Protein AF-A0A816GSJ4-F1 (afdb_monomer_lite)

Foldseek 3Di:
DCVLPPPVVVPDPPDPFDWDFDPAPVPDDSVLRTDTPVLVVDDPVSSVVVCCVSRVDDPPDDDDDDDDDDDDDDPVVCVVVVVPVCVVLNDQQDCDDDPVSVVSNVVSVVVVVVVVVVVVVVVVCVVVVFWPWPADFDPPDQQWTWTFTCGPHDTDTDIDRFWQKKKWAFQDDPVVPPDPDPDDPVLVVQQVVQKDFDDDQDPPRPDGHTMIIGTGGSVSCVVCVVVVVVVCPDPRTPDMGRNPPDSVVD

Secondary structure (DSSP, 8-state):
-HHHH-SGGGSSTT----EEE----TTS-TTTTEEEGGGGTS-HHHHHHHHHHHTT--TT----------PPP-HHHHHHHHHHHHHHH-SPPP--SSHHHHHHHHHHHHHHHHHHHHHHHHHHHHHHTTEEE-----B-STTEEEEEEEETTEEEEEEEE--EEEEEEESS-GGG-----SS-HHHHHHHHHHEEE---PPGGGPPPSEEEEEEE-HHHHHHTHHHHHHHHT-TTEEEEESTT--GGG-

Organism: NCBI:txid392033

Sequence (250 aa):
LAEFFGEDVIKDKGLCCRFVIANVPRDTPVTERAIPLAIFQSEQSIRNHYLRKWLHLSTYHVFKKTTTLKRKRNELHDKTITHQWRIVLGPPPIFGQTINQHIKWLNYQKHKWNIQYEQRLNQSSIISDKIQLKIKQKNLNDGIFKAWCLVEHELIQIKIKVPRIFYVNYRTSIENNNIQTQHSIVYEHTINNCSKRVNRLLPRCSQIYYLYEYRLDENHFYNYYTDIMTDLSNLNIEGVYEMNVPLDFR

InterPro domains:
  IPR029703 DNA polymerase epsilon catalytic subunit [PTHR10670] (1-57)
  IPR055191 DNA polymerase epsilon ,catalytic subunit A, thumb domain [PF22634] (1-60)

pLDDT: mean 71.27, std 17.12, range [29.09, 94.69]

Structure (mmCIF, N/CA/C/O backbone):
data_AF-A0A816GSJ4-F1
#
_entry.id   AF-A0A816GSJ4-F1
#
loop_
_atom_site.group_PDB
_atom_site.id
_atom_site.type_symbol
_atom_site.label_atom_id
_atom_site.label_alt_id
_atom_site.label_comp_id
_atom_site.label_asym_id
_atom_site.label_entity_id
_atom_site.label_seq_id
_atom_site.pdbx_PDB_ins_code
_atom_site.Cartn_x
_atom_site.Cartn_y
_atom_site.Cartn_z
_atom_site.occupancy
_atom_site.B_iso_or_equiv
_atom_site.auth_seq_id
_atom_site.auth_comp_id
_atom_site.auth_asym_id
_atom_site.auth_atom_id
_atom_site.pdbx_PDB_model_num
ATOM 1 N N . LEU A 1 1 ? -31.724 16.324 10.018 1.00 59.06 1 LEU A N 1
ATOM 2 C CA . LEU A 1 1 ? -30.984 17.611 9.989 1.00 59.06 1 LEU A CA 1
ATOM 3 C C . LEU A 1 1 ? -31.448 18.539 11.101 1.00 59.06 1 LEU A C 1
ATOM 5 O O . LEU A 1 1 ? -30.596 18.926 11.886 1.00 59.06 1 LEU A O 1
ATOM 9 N N . ALA A 1 2 ? -32.755 18.814 11.221 1.00 58.62 2 ALA A N 1
ATOM 10 C CA . ALA A 1 2 ? -33.324 19.634 12.307 1.00 58.62 2 ALA A CA 1
ATOM 11 C C . ALA A 1 2 ? -32.972 19.104 13.698 1.00 58.62 2 ALA A C 1
ATOM 13 O O . ALA A 1 2 ? -32.587 19.863 14.573 1.00 58.62 2 ALA A O 1
ATOM 14 N N . GLU A 1 3 ? -32.977 17.782 13.851 1.00 65.75 3 GLU A N 1
ATOM 15 C CA . GLU A 1 3 ? -32.585 17.129 15.100 1.00 65.75 3 GLU A CA 1
ATOM 16 C C . GLU A 1 3 ? -31.108 17.372 15.483 1.00 65.75 3 GLU A C 1
ATOM 18 O O . GLU A 1 3 ? -30.786 17.435 16.660 1.00 65.75 3 GLU A O 1
ATOM 23 N N . PHE A 1 4 ? -30.208 17.544 14.505 1.00 67.50 4 PHE A N 1
ATOM 24 C CA . PHE A 1 4 ? -28.771 17.732 14.756 1.00 67.50 4 PHE A CA 1
ATOM 25 C C . PHE A 1 4 ? -28.355 19.209 14.837 1.00 67.50 4 PHE A C 1
ATOM 27 O O . PHE A 1 4 ? -27.506 19.554 15.650 1.00 67.50 4 PHE A O 1
ATOM 34 N N . PHE A 1 5 ? -28.928 20.075 13.998 1.00 62.66 5 PHE A N 1
ATOM 35 C CA . PHE A 1 5 ? -28.589 21.503 13.949 1.00 62.66 5 PHE A CA 1
ATOM 36 C C . PHE A 1 5 ? -29.519 22.389 14.797 1.00 62.66 5 PHE A C 1
ATOM 38 O O . PHE A 1 5 ? -29.208 23.557 14.998 1.00 62.66 5 PHE A O 1
ATOM 45 N N . GLY A 1 6 ? -30.638 21.852 15.293 1.00 64.88 6 GLY A N 1
ATOM 46 C CA . GLY A 1 6 ? -31.744 22.638 15.840 1.00 64.88 6 GLY A CA 1
ATOM 47 C C . GLY A 1 6 ? -32.659 23.175 14.734 1.00 64.88 6 GLY A C 1
ATOM 48 O O . GLY A 1 6 ? -32.237 23.370 13.591 1.00 64.88 6 GLY A O 1
ATOM 49 N N . GLU A 1 7 ? -33.935 23.402 15.056 1.00 62.16 7 GLU A N 1
ATOM 50 C CA . GLU A 1 7 ? -34.926 23.911 14.092 1.00 62.16 7 GLU A CA 1
ATOM 51 C C . GLU A 1 7 ? -34.595 25.324 13.597 1.00 62.16 7 GLU A C 1
ATOM 53 O O . GLU A 1 7 ? -34.922 25.666 12.463 1.00 62.16 7 GLU A O 1
ATOM 58 N N . ASP A 1 8 ? -33.901 26.124 14.407 1.00 57.25 8 ASP A N 1
ATOM 59 C CA . ASP A 1 8 ? -33.591 27.520 14.090 1.00 57.25 8 ASP A CA 1
ATOM 60 C C . ASP A 1 8 ? -32.560 27.670 12.967 1.00 57.25 8 ASP A C 1
ATOM 62 O O . ASP A 1 8 ? -32.669 28.584 12.156 1.00 57.25 8 ASP A O 1
ATOM 66 N N . VAL A 1 9 ? -31.626 26.724 12.832 1.00 61.56 9 VAL A N 1
ATOM 67 C CA . VAL A 1 9 ? -30.591 26.758 11.783 1.00 61.56 9 VAL A CA 1
ATOM 68 C C . VAL A 1 9 ? -31.172 26.453 10.395 1.00 61.56 9 VAL A C 1
ATOM 70 O O . VAL A 1 9 ? -30.575 26.794 9.383 1.00 61.56 9 VAL A O 1
ATOM 73 N N . ILE A 1 10 ? -32.348 25.825 10.312 1.00 60.59 10 ILE A N 1
ATOM 74 C CA . ILE A 1 10 ? -32.950 25.373 9.041 1.00 60.59 10 ILE A CA 1
ATOM 75 C C . ILE A 1 10 ? -33.970 26.380 8.490 1.00 60.59 10 ILE A C 1
ATOM 77 O O . ILE A 1 10 ? -34.403 26.258 7.344 1.00 60.59 10 ILE A O 1
ATOM 81 N N . LYS A 1 11 ? -34.336 27.400 9.276 1.00 60.16 11 LYS A N 1
ATOM 82 C CA . LYS A 1 11 ? -35.324 28.415 8.882 1.00 60.16 11 LYS A CA 1
ATOM 83 C C . LYS A 1 11 ? -34.792 29.376 7.813 1.00 60.16 11 LYS A C 1
ATOM 85 O O . LYS A 1 11 ? -35.580 29.869 7.003 1.00 60.16 11 LYS A O 1
ATOM 90 N N . ASP A 1 12 ? -33.477 29.582 7.751 1.00 59.62 12 ASP A N 1
ATOM 91 C CA . ASP A 1 12 ? -32.864 30.490 6.786 1.00 59.62 12 ASP A CA 1
ATOM 92 C C . ASP A 1 12 ? -32.712 29.836 5.404 1.00 59.62 12 ASP A C 1
ATOM 94 O O . ASP A 1 12 ? -31.997 28.848 5.200 1.00 59.62 12 ASP A O 1
ATOM 98 N N . LYS A 1 13 ? -33.395 30.413 4.408 1.00 50.28 13 LYS A N 1
ATOM 99 C CA . LYS A 1 13 ? -33.290 29.996 3.004 1.00 50.28 13 LYS A CA 1
ATOM 100 C C . LYS A 1 13 ? -31.873 30.294 2.499 1.00 50.28 13 LYS A C 1
ATOM 102 O O . LYS A 1 13 ? -31.520 31.453 2.318 1.00 50.28 13 LYS A O 1
ATOM 107 N N . GLY A 1 14 ? -31.078 29.252 2.240 1.00 57.44 14 GLY A N 1
ATOM 108 C CA . GLY A 1 14 ? -29.724 29.391 1.679 1.00 57.44 14 GLY A CA 1
ATOM 109 C C . GLY A 1 14 ? -28.630 28.549 2.340 1.00 57.44 14 GLY A C 1
ATOM 110 O O . GLY A 1 14 ? -27.456 28.731 2.021 1.00 57.44 14 GLY A O 1
ATOM 111 N N . LEU A 1 15 ? -28.968 27.624 3.246 1.00 63.44 15 LEU A N 1
ATOM 112 C CA . LEU A 1 15 ? -27.955 26.806 3.910 1.00 63.44 15 LEU A CA 1
ATOM 113 C C . LEU A 1 15 ? -27.274 25.824 2.936 1.00 63.44 15 LEU A C 1
ATOM 115 O O . LEU A 1 15 ? -27.868 24.844 2.481 1.00 63.44 15 LEU A O 1
ATOM 119 N N . CYS A 1 16 ? -25.992 26.058 2.648 1.00 57.84 16 CYS A N 1
ATOM 120 C CA . CYS A 1 16 ? -25.152 25.174 1.838 1.00 57.84 16 CYS A CA 1
ATOM 121 C C . CYS A 1 16 ? -24.799 23.885 2.601 1.00 57.84 16 CYS A C 1
ATOM 123 O O . CYS A 1 16 ? -23.704 23.739 3.152 1.00 57.84 16 CYS A O 1
ATOM 125 N N . CYS A 1 17 ? -25.718 22.921 2.624 1.00 64.81 17 CYS A N 1
ATOM 126 C CA . CYS A 1 17 ? -25.466 21.610 3.212 1.00 64.81 17 CYS A CA 1
ATOM 127 C C . CYS A 1 17 ? -24.580 20.759 2.288 1.00 64.81 17 CYS A C 1
ATOM 129 O O . CYS A 1 17 ? -24.993 20.369 1.197 1.00 64.81 17 CYS A O 1
ATOM 131 N N . ARG A 1 18 ? -23.365 20.423 2.737 1.00 75.06 18 ARG A N 1
ATOM 132 C CA . ARG A 1 18 ? -22.513 19.421 2.077 1.00 75.06 18 ARG A CA 1
ATOM 133 C C . ARG A 1 18 ? -22.726 18.047 2.712 1.00 75.06 18 ARG A C 1
ATOM 135 O O . ARG A 1 18 ? -22.678 17.925 3.938 1.00 75.06 18 ARG A O 1
ATOM 142 N N . PHE A 1 19 ? -22.897 17.019 1.884 1.00 80.38 19 PHE A N 1
ATOM 143 C CA . PHE A 1 19 ? -23.196 15.653 2.323 1.00 80.38 19 PHE A CA 1
ATOM 144 C C . PHE A 1 19 ? -22.175 14.635 1.817 1.00 80.38 19 PHE A C 1
ATOM 146 O O . PHE A 1 19 ? -21.540 14.829 0.782 1.00 80.38 19 PHE A O 1
ATOM 153 N N . VAL A 1 20 ? -22.069 13.521 2.538 1.00 80.75 20 VAL A N 1
ATOM 154 C CA . VAL A 1 20 ? -21.400 12.289 2.106 1.00 80.75 20 VAL A CA 1
ATOM 155 C C . VAL A 1 20 ? -22.419 11.159 2.139 1.00 80.75 20 VAL A C 1
ATOM 157 O O . VAL A 1 20 ? -23.212 11.065 3.072 1.00 80.75 20 VAL A O 1
ATOM 160 N N . ILE A 1 21 ? -22.400 10.298 1.123 1.00 80.31 21 ILE A N 1
ATOM 161 C CA . ILE A 1 21 ? -23.302 9.148 1.036 1.00 80.31 21 ILE A CA 1
ATOM 162 C C . ILE A 1 21 ? -22.664 7.962 1.761 1.00 80.31 21 ILE A C 1
ATOM 164 O O . ILE A 1 21 ? -21.579 7.504 1.398 1.00 80.31 21 ILE A O 1
ATOM 168 N N . ALA A 1 22 ? -23.347 7.445 2.776 1.00 75.12 22 ALA A N 1
ATOM 169 C CA . ALA A 1 22 ? -22.925 6.251 3.488 1.00 75.12 22 ALA A CA 1
ATOM 170 C C . ALA A 1 22 ? -23.081 4.979 2.643 1.00 75.12 22 ALA A C 1
ATOM 172 O O . ALA A 1 22 ? -24.034 4.829 1.883 1.00 75.12 22 ALA A O 1
ATOM 173 N N . ASN A 1 23 ? -22.171 4.020 2.818 1.00 70.81 23 ASN A N 1
ATOM 174 C CA . ASN A 1 23 ? -22.217 2.718 2.138 1.00 70.81 23 ASN A CA 1
ATOM 175 C C . ASN A 1 23 ? -23.142 1.688 2.831 1.00 70.81 23 ASN A C 1
ATOM 177 O O . ASN A 1 23 ? -23.343 0.590 2.322 1.00 70.81 23 ASN A O 1
ATOM 181 N N . VAL A 1 24 ? -23.658 2.001 4.022 1.00 71.69 24 VAL A N 1
ATOM 182 C CA . VAL A 1 24 ? -24.483 1.107 4.852 1.00 71.69 24 VAL A CA 1
ATOM 183 C C . VAL A 1 24 ? -25.658 1.920 5.414 1.00 71.69 24 VAL A C 1
ATOM 185 O O . VAL A 1 24 ? -25.423 3.072 5.780 1.00 71.69 24 VAL A O 1
ATOM 188 N N . PRO A 1 25 ? -26.872 1.348 5.518 1.00 71.31 25 PRO A N 1
ATOM 189 C CA . PRO A 1 25 ? -27.285 0.037 4.993 1.00 71.31 25 PRO A CA 1
ATOM 190 C C . PRO A 1 25 ? -27.452 0.064 3.467 1.00 71.31 25 PRO A C 1
ATOM 192 O O . PRO A 1 25 ? -27.796 1.085 2.897 1.00 71.31 25 PRO A O 1
ATOM 195 N N . ARG A 1 26 ? -27.154 -1.037 2.769 1.00 69.69 26 ARG A N 1
ATOM 196 C CA . ARG A 1 26 ? -27.189 -1.053 1.288 1.00 69.69 26 ARG A CA 1
ATOM 197 C C . ARG A 1 26 ? -28.607 -1.081 0.722 1.00 69.69 26 ARG A C 1
ATOM 199 O O . ARG A 1 26 ? -28.796 -0.722 -0.435 1.00 69.69 26 ARG A O 1
ATOM 206 N N . ASP A 1 27 ? -29.565 -1.458 1.558 1.00 78.81 27 ASP A N 1
ATOM 207 C CA . ASP A 1 27 ? -30.955 -1.686 1.177 1.00 78.81 27 ASP A CA 1
ATOM 208 C C . ASP A 1 27 ? -31.824 -0.420 1.301 1.00 78.81 27 ASP A C 1
ATOM 210 O O . ASP A 1 27 ? -33.024 -0.479 1.049 1.00 78.81 27 ASP A O 1
ATOM 214 N N . THR A 1 28 ? -31.237 0.733 1.662 1.00 80.19 28 THR A N 1
ATOM 215 C CA . THR A 1 28 ? -31.951 2.015 1.782 1.00 80.19 28 THR A CA 1
ATOM 216 C C . THR A 1 28 ? -31.613 3.001 0.654 1.00 80.19 28 THR A C 1
ATOM 218 O O . THR A 1 28 ? -30.485 3.019 0.124 1.00 80.19 28 THR A O 1
ATOM 221 N N . PRO A 1 29 ? -32.577 3.855 0.256 1.00 85.00 29 PRO A N 1
ATOM 222 C CA . PRO A 1 29 ? -32.374 4.851 -0.789 1.00 85.00 29 PRO A CA 1
ATOM 223 C C . PRO A 1 29 ? -31.245 5.833 -0.446 1.00 85.00 29 PRO A C 1
ATOM 225 O O . PRO A 1 29 ? -30.928 6.100 0.711 1.00 85.00 29 PRO A O 1
ATOM 228 N N . VAL A 1 30 ? -30.622 6.405 -1.484 1.00 76.31 30 VAL A N 1
ATOM 229 C CA . VAL A 1 30 ? -29.483 7.342 -1.357 1.00 76.31 30 VAL A CA 1
ATOM 230 C C . VAL A 1 30 ? -29.810 8.530 -0.444 1.00 76.31 30 VAL A C 1
ATOM 232 O O . VAL A 1 30 ? -28.939 9.002 0.285 1.00 76.31 30 VAL A O 1
ATOM 235 N N . THR A 1 31 ? -31.062 8.985 -0.458 1.00 81.62 31 THR A N 1
ATOM 236 C CA . THR A 1 31 ? -31.567 10.093 0.363 1.00 81.62 31 THR A CA 1
ATOM 237 C C . THR A 1 31 ? -31.481 9.809 1.861 1.00 81.62 31 THR A C 1
ATOM 239 O O . THR A 1 31 ? -31.165 10.713 2.627 1.00 81.62 31 THR A O 1
ATOM 242 N N . GLU A 1 32 ? -31.681 8.560 2.283 1.00 77.25 32 GLU A N 1
ATOM 243 C CA . GLU A 1 32 ? -31.606 8.145 3.692 1.00 77.25 32 GLU A CA 1
ATOM 244 C C . GLU A 1 32 ? -30.164 7.914 4.162 1.00 77.25 32 GLU A C 1
ATOM 246 O O . GLU A 1 32 ? -29.875 7.932 5.355 1.00 77.25 32 GLU A O 1
ATOM 251 N N . ARG A 1 33 ? -29.231 7.756 3.217 1.00 80.94 33 ARG A N 1
ATOM 252 C CA . ARG A 1 33 ? -27.798 7.541 3.474 1.00 80.94 33 ARG A CA 1
ATOM 253 C C . ARG A 1 33 ? -26.978 8.828 3.450 1.00 80.94 33 ARG A C 1
ATOM 255 O O . ARG A 1 33 ? -25.756 8.774 3.598 1.00 80.94 33 ARG A O 1
ATOM 262 N N . ALA A 1 34 ? -27.616 9.973 3.222 1.00 83.25 34 ALA A N 1
ATOM 263 C CA . ALA A 1 34 ? -26.951 11.264 3.130 1.00 83.25 34 ALA A CA 1
ATOM 264 C C . ALA A 1 34 ? -26.597 11.803 4.526 1.00 83.25 34 ALA A C 1
ATOM 266 O O . ALA A 1 34 ? -27.461 12.203 5.304 1.00 83.25 34 ALA A O 1
ATOM 267 N N . ILE A 1 35 ? -25.299 11.852 4.833 1.00 82.38 35 ILE A N 1
ATOM 268 C CA . ILE A 1 35 ? -24.767 12.315 6.118 1.00 82.38 35 ILE A CA 1
ATOM 269 C C . ILE A 1 35 ? -24.166 13.715 5.949 1.00 82.38 35 ILE A C 1
ATOM 271 O O . ILE A 1 35 ? -23.300 13.898 5.089 1.00 82.38 35 ILE A O 1
ATOM 275 N N . PRO A 1 36 ? -24.568 14.714 6.755 1.00 81.12 36 PRO A N 1
ATOM 276 C CA . PRO A 1 36 ? -24.001 16.057 6.677 1.00 81.12 36 PRO A CA 1
ATOM 277 C C . PRO A 1 36 ? -22.536 16.057 7.120 1.00 81.12 36 PRO A C 1
ATOM 279 O O . PRO A 1 36 ? -22.210 15.543 8.188 1.00 81.12 36 PRO A O 1
ATOM 282 N N . LEU A 1 37 ? -21.648 16.702 6.357 1.00 75.06 37 LEU A N 1
ATOM 283 C CA . LEU A 1 37 ? -20.217 16.781 6.692 1.00 75.06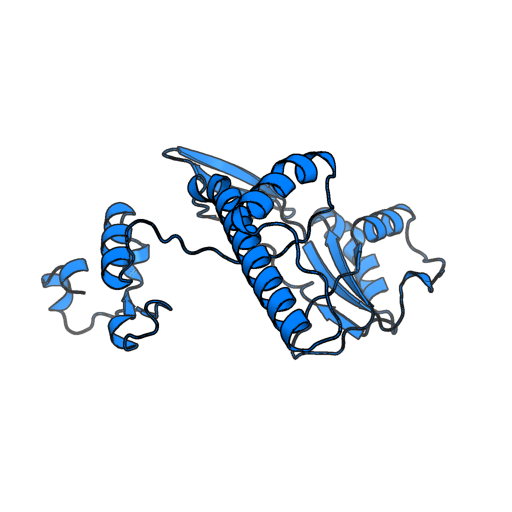 37 LEU A CA 1
ATOM 284 C C . LEU A 1 37 ? -19.942 17.431 8.060 1.00 75.06 37 LEU A C 1
ATOM 286 O O . LEU A 1 37 ? -18.945 17.106 8.704 1.00 75.06 37 LEU A O 1
ATOM 290 N N . ALA A 1 38 ? -20.834 18.307 8.529 1.00 73.56 38 ALA A N 1
ATOM 291 C CA . ALA A 1 38 ? -20.714 18.980 9.822 1.00 73.56 38 ALA A CA 1
ATOM 292 C C . ALA A 1 38 ? -20.656 18.009 11.014 1.00 73.56 38 ALA A C 1
ATOM 294 O O . ALA A 1 38 ? -20.016 18.316 12.018 1.00 73.56 38 ALA A O 1
ATOM 295 N N . ILE A 1 39 ? -21.239 16.805 10.895 1.00 73.12 39 ILE A N 1
ATOM 296 C CA . ILE A 1 39 ? -21.182 15.799 11.966 1.00 73.12 39 ILE A CA 1
ATOM 297 C C . ILE A 1 39 ? -19.741 15.392 12.290 1.00 73.12 39 ILE A C 1
ATOM 299 O O . ILE A 1 39 ? -19.439 14.971 13.399 1.00 73.12 39 ILE A O 1
ATOM 303 N N . PHE A 1 40 ? -18.813 15.517 11.337 1.00 71.31 40 PHE A N 1
ATOM 304 C CA . PHE A 1 40 ? -17.416 15.157 11.557 1.00 71.31 40 PHE A CA 1
ATOM 305 C C . PHE A 1 40 ? -16.642 16.211 12.357 1.00 71.31 40 PHE A C 1
ATOM 307 O O . PHE A 1 40 ? -15.586 15.875 12.896 1.00 71.31 40 PHE A O 1
ATOM 314 N N . GLN A 1 41 ? -17.180 17.429 12.476 1.00 69.44 41 GLN A N 1
ATOM 315 C CA . GLN A 1 41 ? -16.621 18.523 13.272 1.00 69.44 41 GLN A CA 1
ATOM 316 C C . GLN A 1 41 ? -17.183 18.571 14.705 1.00 69.44 41 GLN A C 1
ATOM 318 O O . GLN A 1 41 ? -16.560 19.189 15.563 1.00 69.44 41 GLN A O 1
ATOM 323 N N . SER A 1 42 ? -18.315 17.911 14.983 1.00 67.06 42 SER A N 1
ATOM 324 C CA . SER A 1 42 ? -18.914 17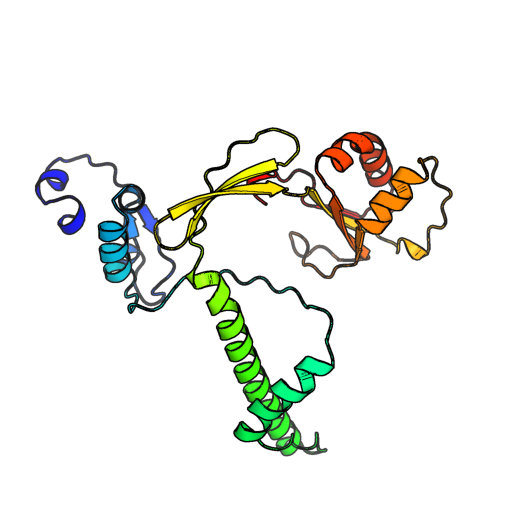.871 16.323 1.00 67.06 42 SER A CA 1
ATOM 325 C C . SER A 1 42 ? -18.165 16.949 17.294 1.00 67.06 42 SER A C 1
ATOM 327 O O . SER A 1 42 ? -17.355 16.103 16.898 1.00 67.06 42 SER A O 1
ATOM 329 N N . GLU A 1 43 ? -18.499 17.069 18.580 1.00 58.53 43 GLU A N 1
ATOM 330 C CA . GLU A 1 43 ? -17.967 16.232 19.656 1.00 58.53 43 GLU A CA 1
ATOM 331 C C . GLU A 1 43 ? -18.200 14.729 19.399 1.00 58.53 43 GLU A C 1
ATOM 333 O O . GLU A 1 43 ? -19.183 14.320 18.772 1.00 58.53 43 GLU A O 1
ATOM 338 N N . GLN A 1 44 ? -17.277 13.884 19.869 1.00 54.56 44 GLN A N 1
ATOM 339 C CA . GLN A 1 44 ? -17.261 12.448 19.571 1.00 54.56 44 GLN A CA 1
ATOM 340 C C . GLN A 1 44 ? -18.510 11.716 20.084 1.00 54.56 44 GLN A C 1
ATOM 342 O O . GLN A 1 44 ? -19.006 10.818 19.403 1.00 54.56 44 GLN A O 1
ATOM 347 N N . SER A 1 45 ? -19.003 12.099 21.261 1.00 67.69 45 SER A N 1
ATOM 348 C CA . SER A 1 45 ? -20.223 11.594 21.899 1.00 67.69 45 SER A CA 1
ATOM 349 C C . SER A 1 45 ? -21.444 11.816 20.996 1.00 67.69 45 SER A C 1
ATOM 351 O O . SER A 1 45 ? -22.120 10.863 20.600 1.00 67.69 45 SER A O 1
ATOM 353 N N . ILE A 1 46 ? -21.632 13.065 20.572 1.00 70.69 46 ILE A N 1
ATOM 354 C CA . ILE A 1 46 ? -22.709 13.530 19.692 1.00 70.69 46 ILE A CA 1
ATOM 355 C C . ILE A 1 46 ? -22.613 12.851 18.323 1.00 70.69 46 ILE A C 1
ATOM 357 O O . ILE A 1 46 ? -23.573 12.254 17.837 1.00 70.69 46 ILE A O 1
ATOM 361 N N . ARG A 1 47 ? -21.422 12.855 17.719 1.00 75.69 47 ARG A N 1
ATOM 362 C CA . ARG A 1 47 ? -21.186 12.218 16.421 1.00 75.69 47 ARG A CA 1
ATOM 363 C C . ARG A 1 47 ? -21.507 10.728 16.442 1.00 75.69 47 ARG A C 1
ATOM 365 O O . ARG A 1 47 ? -22.150 10.231 15.523 1.00 75.69 47 ARG A O 1
ATOM 372 N N . ASN A 1 48 ? -21.060 10.009 17.468 1.00 71.50 48 ASN A N 1
ATOM 373 C CA . ASN A 1 48 ? -21.299 8.572 17.582 1.00 71.50 48 ASN A CA 1
ATOM 374 C C . ASN A 1 48 ? -22.784 8.258 17.773 1.00 71.50 48 ASN A C 1
ATOM 376 O O . ASN A 1 48 ? -23.270 7.289 17.193 1.00 71.50 48 ASN A O 1
ATOM 380 N N . HIS A 1 49 ? -23.493 9.071 18.557 1.00 77.38 49 HIS A N 1
ATOM 381 C CA . HIS A 1 49 ? -24.932 8.937 18.746 1.00 77.38 49 HIS A CA 1
ATOM 382 C C . HIS A 1 49 ? -25.675 9.028 17.404 1.00 77.38 49 HIS A C 1
ATOM 384 O O . HIS A 1 49 ? -26.376 8.091 17.017 1.00 77.38 49 HIS A O 1
ATOM 390 N N . TYR A 1 50 ? -25.440 10.100 16.641 1.00 77.31 50 TYR A N 1
ATOM 391 C CA . TYR A 1 50 ? -26.124 10.319 15.366 1.00 77.31 50 TYR A CA 1
ATOM 392 C C . TYR A 1 50 ? -25.678 9.365 14.256 1.00 77.31 50 TYR A C 1
ATOM 394 O O . TYR A 1 50 ? -26.521 8.873 13.514 1.00 77.31 50 TYR A O 1
ATOM 402 N N . LEU A 1 51 ? -24.388 9.022 14.157 1.00 78.12 51 LEU A N 1
ATOM 403 C CA . LEU A 1 51 ? -23.925 8.046 13.163 1.00 78.12 51 LEU A CA 1
ATOM 404 C C . LEU A 1 51 ? -24.490 6.647 13.422 1.00 78.12 51 LEU A C 1
ATOM 406 O O . LEU A 1 51 ? -24.843 5.960 12.470 1.00 78.12 51 LEU A O 1
ATOM 410 N N . ARG A 1 52 ? -24.621 6.224 14.686 1.00 76.75 52 ARG A N 1
ATOM 411 C CA . ARG A 1 52 ? -25.291 4.956 15.020 1.00 76.75 52 ARG A CA 1
ATOM 412 C C . ARG A 1 52 ? -26.754 4.975 14.601 1.00 76.75 52 ARG A C 1
ATOM 414 O O . ARG A 1 52 ? -27.221 4.011 14.000 1.00 76.75 52 ARG A O 1
ATOM 421 N N . LYS A 1 53 ? -27.434 6.091 14.874 1.00 78.88 53 LYS A N 1
ATOM 422 C CA . LYS A 1 53 ? -28.834 6.306 14.509 1.00 78.88 53 LYS A CA 1
ATOM 423 C C . LYS A 1 53 ? -29.043 6.286 12.989 1.00 78.88 53 LYS A C 1
ATOM 425 O O . LYS A 1 53 ? -29.942 5.600 12.525 1.00 78.88 53 LYS A O 1
ATOM 430 N N . TRP A 1 54 ? -28.205 6.982 12.216 1.00 79.75 54 TRP A N 1
ATOM 431 C CA . TRP A 1 54 ? -28.346 7.106 10.755 1.00 79.75 54 TRP A CA 1
ATOM 432 C C . TRP A 1 54 ? -27.853 5.890 9.966 1.00 79.75 54 TRP A C 1
ATOM 434 O O . TRP A 1 54 ? -28.345 5.629 8.877 1.00 79.75 54 TRP A O 1
ATOM 444 N N . LEU A 1 55 ? -26.884 5.140 10.493 1.00 79.12 55 LEU A N 1
ATOM 445 C CA . LEU A 1 55 ? -26.330 3.957 9.823 1.00 79.12 55 LEU A CA 1
ATOM 446 C C . LEU A 1 55 ? -26.964 2.643 10.303 1.00 79.12 55 LEU A C 1
ATOM 448 O O . LEU A 1 55 ? -26.511 1.573 9.897 1.00 79.12 55 LEU A O 1
ATOM 452 N N . HIS A 1 56 ? -27.961 2.713 11.193 1.00 73.56 56 HIS A N 1
ATOM 453 C CA . HIS A 1 56 ? -28.575 1.558 11.859 1.00 73.56 56 HIS A CA 1
ATOM 454 C C . HIS A 1 56 ? -27.541 0.615 12.500 1.00 73.56 56 HIS A C 1
ATOM 456 O O . HIS A 1 56 ? -27.696 -0.607 12.519 1.00 73.56 56 HIS A O 1
ATOM 462 N N . LEU A 1 57 ? -26.451 1.184 13.023 1.00 65.06 57 LEU A N 1
ATOM 463 C CA . LEU A 1 57 ? -25.377 0.409 13.629 1.00 65.06 57 LEU A CA 1
ATOM 464 C C . LEU A 1 57 ? -25.763 0.056 15.066 1.00 65.06 57 LEU A C 1
ATOM 466 O O . LEU A 1 57 ? -25.718 0.899 15.964 1.00 65.06 57 LEU A O 1
ATOM 470 N N . SER A 1 58 ? -26.087 -1.222 15.276 1.00 52.38 58 SER A N 1
ATOM 471 C CA . SER A 1 58 ? -26.029 -1.859 16.595 1.00 52.38 58 SER A CA 1
ATOM 472 C C . SER A 1 58 ? -24.649 -1.610 17.219 1.00 52.38 58 SER A C 1
ATOM 474 O O . SER A 1 58 ? -23.644 -1.518 16.508 1.00 52.38 58 SER A O 1
ATOM 476 N N . THR A 1 59 ? -24.597 -1.467 18.544 1.00 47.09 59 THR A N 1
ATOM 477 C CA . THR A 1 59 ? -23.491 -0.919 19.357 1.00 47.09 59 THR A CA 1
ATOM 478 C C . THR A 1 59 ? -22.102 -1.555 19.163 1.00 47.09 59 THR A C 1
ATOM 480 O O . THR A 1 59 ? -21.135 -1.036 19.718 1.00 47.09 59 THR A O 1
ATOM 483 N N . TYR A 1 60 ? -21.969 -2.590 18.327 1.00 42.62 60 TYR A N 1
ATOM 484 C CA . TYR A 1 60 ? -20.775 -3.419 18.144 1.00 42.62 60 TYR A CA 1
ATOM 485 C C . TYR A 1 60 ? -20.197 -3.489 16.717 1.00 42.62 60 TYR A C 1
ATOM 487 O O . TYR A 1 60 ? -19.372 -4.358 16.439 1.00 42.62 60 TYR A O 1
ATOM 495 N N . HIS A 1 61 ? -20.570 -2.616 15.778 1.00 36.97 61 HIS A N 1
ATOM 496 C CA . HIS A 1 61 ? -19.970 -2.640 14.432 1.00 36.97 61 HIS A CA 1
ATOM 497 C C . HIS A 1 61 ? -18.968 -1.506 14.195 1.00 36.97 61 HIS A C 1
ATOM 499 O O . HIS A 1 61 ? -19.327 -0.363 13.919 1.00 36.97 61 HIS A O 1
ATOM 505 N N . VAL A 1 62 ? -17.681 -1.859 14.278 1.00 39.38 62 VAL A N 1
ATOM 506 C CA . VAL A 1 62 ? -16.546 -1.037 13.838 1.00 39.38 62 VAL A CA 1
ATOM 507 C C . VAL A 1 62 ? -16.207 -1.395 12.388 1.00 39.38 62 VAL A C 1
ATOM 509 O O . VAL A 1 62 ? -16.009 -2.562 12.052 1.00 39.38 62 VAL A O 1
ATOM 512 N N . PHE A 1 63 ? -16.112 -0.383 11.523 1.00 34.69 63 PHE A N 1
ATOM 513 C CA . PHE A 1 63 ? -15.640 -0.522 10.144 1.00 34.69 63 PHE A CA 1
ATOM 514 C C . PHE A 1 63 ? -14.187 -1.034 10.118 1.00 34.69 63 PHE A C 1
ATOM 516 O O . PHE A 1 63 ? -13.275 -0.329 10.548 1.00 34.69 63 PHE A O 1
ATOM 523 N N . LYS A 1 64 ? -13.951 -2.242 9.586 1.00 37.59 64 LYS A N 1
ATOM 524 C CA . LYS A 1 64 ? -12.605 -2.823 9.415 1.00 37.59 64 LYS A CA 1
ATOM 525 C C . LYS A 1 64 ? -12.159 -2.752 7.948 1.00 37.59 64 LYS A C 1
ATOM 527 O O . LYS A 1 64 ? -12.883 -3.184 7.055 1.00 37.59 64 LYS A O 1
ATOM 532 N N . LYS A 1 65 ? -10.946 -2.241 7.697 1.00 32.22 65 LYS A N 1
ATOM 533 C CA . LYS A 1 65 ? -10.248 -2.365 6.402 1.00 32.22 65 LYS A CA 1
ATOM 534 C C . LYS A 1 65 ? -9.607 -3.753 6.302 1.00 32.22 65 LYS A C 1
ATOM 536 O O . LYS A 1 65 ? -8.899 -4.175 7.211 1.00 32.22 65 LYS A O 1
ATOM 541 N N . THR A 1 66 ? -9.821 -4.449 5.189 1.00 29.09 66 THR A N 1
ATOM 542 C CA . THR A 1 66 ? -9.176 -5.732 4.880 1.00 29.09 66 THR A CA 1
ATOM 543 C C . THR A 1 66 ? -7.755 -5.518 4.356 1.00 29.09 66 THR A C 1
ATOM 545 O O . THR A 1 66 ? -7.581 -4.984 3.263 1.00 29.09 66 THR A O 1
ATOM 548 N N . THR A 1 67 ? -6.738 -5.988 5.080 1.00 35.03 67 THR A N 1
ATOM 549 C CA . THR A 1 67 ? -5.378 -6.171 4.549 1.00 35.03 67 THR A CA 1
ATOM 550 C C . THR A 1 67 ? -4.963 -7.635 4.687 1.00 35.03 67 THR A C 1
ATOM 552 O O . THR A 1 67 ? -4.864 -8.191 5.777 1.00 35.03 67 THR A O 1
ATOM 555 N N . THR A 1 68 ? -4.733 -8.298 3.554 1.00 31.88 68 THR A N 1
ATOM 556 C CA . THR A 1 68 ? -4.255 -9.684 3.499 1.00 31.88 68 THR A CA 1
ATOM 557 C C . THR A 1 68 ? -2.732 -9.706 3.376 1.00 31.88 68 THR A C 1
ATOM 559 O O . THR A 1 68 ? -2.193 -9.491 2.291 1.00 31.88 68 THR A O 1
ATOM 562 N N . LEU A 1 69 ? -2.031 -10.011 4.470 1.00 35.50 69 LEU A N 1
ATOM 563 C CA . LEU A 1 69 ? -0.618 -10.406 4.453 1.00 35.50 69 LEU A CA 1
ATOM 564 C C . LEU A 1 69 ? -0.497 -11.837 4.996 1.00 35.50 69 LEU A C 1
ATOM 566 O O . LEU A 1 69 ? -0.761 -12.100 6.168 1.00 35.50 69 LEU A O 1
ATOM 570 N N . LYS A 1 70 ? -0.108 -12.778 4.129 1.00 32.09 70 LYS A N 1
ATOM 571 C CA . LYS A 1 70 ? 0.210 -14.170 4.491 1.00 32.09 70 LYS A CA 1
ATOM 572 C C . LYS A 1 70 ? 1.534 -14.182 5.273 1.00 32.09 70 LYS A C 1
ATOM 574 O O . LYS A 1 70 ? 2.580 -13.892 4.698 1.00 32.09 70 LYS A O 1
ATOM 579 N N . ARG A 1 71 ? 1.493 -14.498 6.573 1.00 42.38 71 ARG A N 1
ATOM 580 C CA . ARG A 1 71 ? 2.686 -14.679 7.426 1.00 42.38 71 ARG A CA 1
ATOM 581 C C . ARG A 1 71 ? 3.157 -16.140 7.452 1.00 42.38 71 ARG A C 1
ATOM 583 O O . ARG A 1 71 ? 2.361 -17.060 7.275 1.00 42.38 71 ARG A O 1
ATOM 590 N N . LYS A 1 72 ? 4.472 -16.309 7.643 1.00 35.22 72 LYS A N 1
ATOM 591 C CA . LYS A 1 72 ? 5.231 -17.572 7.689 1.00 35.22 72 LYS A CA 1
ATOM 592 C C . LYS A 1 72 ? 4.769 -18.434 8.879 1.00 35.22 72 LYS A C 1
ATOM 594 O O . LYS A 1 72 ? 4.555 -17.910 9.969 1.00 35.22 72 LYS A O 1
ATOM 599 N N . ARG A 1 73 ? 4.555 -19.729 8.627 1.00 35.56 73 ARG A N 1
ATOM 600 C CA . ARG A 1 73 ? 3.924 -20.710 9.531 1.00 35.56 73 ARG A CA 1
ATOM 601 C C . ARG A 1 73 ? 4.859 -21.046 10.705 1.00 35.56 73 ARG A C 1
ATOM 603 O O . ARG A 1 73 ? 6.039 -21.277 10.471 1.00 35.56 73 ARG A O 1
ATOM 610 N N . ASN A 1 74 ? 4.335 -21.050 11.932 1.00 38.69 74 ASN A N 1
ATOM 611 C CA . ASN A 1 74 ? 5.083 -21.323 13.166 1.00 38.69 74 ASN A CA 1
ATOM 612 C C . ASN A 1 74 ? 4.520 -22.608 13.810 1.00 38.69 74 ASN A C 1
ATOM 614 O O . ASN A 1 74 ? 3.358 -22.631 14.216 1.00 38.69 74 ASN A O 1
ATOM 618 N N . GLU A 1 75 ? 5.304 -23.688 13.857 1.00 38.94 75 GLU A N 1
ATOM 619 C CA . GLU A 1 75 ? 4.807 -25.065 14.077 1.00 38.94 75 GLU A CA 1
ATOM 620 C C . GLU A 1 75 ? 4.305 -25.357 15.503 1.00 38.94 75 GLU A C 1
ATOM 622 O O . GLU A 1 75 ? 3.433 -26.204 15.698 1.00 38.94 75 GLU A O 1
ATOM 627 N N . LEU A 1 76 ? 4.801 -24.632 16.509 1.00 44.72 76 LEU A N 1
ATOM 628 C CA . LEU A 1 76 ? 4.402 -24.821 17.911 1.00 44.72 76 LEU A CA 1
ATOM 629 C C . LEU A 1 76 ? 3.002 -24.256 18.217 1.00 44.72 76 LEU A C 1
ATOM 631 O O . LEU A 1 76 ? 2.284 -24.808 19.047 1.00 44.72 76 LEU A O 1
ATOM 635 N N . HIS A 1 77 ? 2.584 -23.200 17.511 1.00 44.06 77 HIS A N 1
ATOM 636 C CA . HIS A 1 77 ? 1.259 -22.579 17.655 1.00 44.06 77 HIS A CA 1
ATOM 637 C C . HIS A 1 77 ? 0.165 -23.357 16.902 1.00 44.06 77 HIS A C 1
ATOM 639 O O . HIS A 1 77 ? -1.004 -23.340 17.286 1.00 44.06 77 HIS A O 1
ATOM 645 N N . ASP A 1 78 ? 0.549 -24.094 15.854 1.00 41.97 78 ASP A N 1
ATOM 646 C CA . ASP A 1 78 ? -0.376 -24.921 15.079 1.00 41.97 78 ASP A CA 1
ATOM 647 C C . ASP A 1 78 ? -0.898 -26.112 15.905 1.00 41.97 78 ASP A C 1
ATOM 649 O O . ASP A 1 78 ? -2.058 -26.476 15.750 1.00 41.97 78 ASP A O 1
ATOM 653 N N . LYS A 1 79 ? -0.131 -26.692 16.842 1.00 41.25 79 LYS A N 1
ATOM 654 C CA . LYS A 1 79 ? -0.588 -27.851 17.648 1.00 41.25 79 LYS A CA 1
ATOM 655 C C . LYS A 1 79 ? -1.730 -27.524 18.623 1.00 41.25 79 LYS A C 1
ATOM 657 O O . LYS A 1 79 ? -2.606 -28.358 18.829 1.00 41.25 79 LYS A O 1
ATOM 662 N N . THR A 1 80 ? -1.771 -26.312 19.178 1.00 45.78 80 THR A N 1
ATOM 663 C CA . THR A 1 80 ? -2.853 -25.871 20.079 1.00 45.78 80 THR A CA 1
ATOM 664 C C . THR A 1 80 ? -4.084 -25.390 19.306 1.00 45.78 80 THR A C 1
ATOM 666 O O . THR A 1 80 ? -5.209 -25.710 19.680 1.00 45.78 80 THR A O 1
ATOM 669 N N . ILE A 1 81 ? -3.897 -24.718 18.165 1.00 46.00 81 ILE A N 1
ATOM 670 C CA . ILE A 1 81 ? -4.998 -24.237 17.308 1.00 46.00 81 ILE A CA 1
ATOM 671 C C . ILE A 1 81 ? -5.650 -25.366 16.496 1.00 46.00 81 ILE A C 1
ATOM 673 O O . ILE A 1 81 ? -6.863 -25.351 16.259 1.00 46.00 81 ILE A O 1
ATOM 677 N N . THR A 1 82 ? -4.878 -26.370 16.070 1.00 47.81 82 THR A N 1
ATOM 678 C CA . THR A 1 82 ? -5.400 -27.534 15.328 1.00 47.81 82 THR A CA 1
ATOM 679 C C . THR A 1 82 ? -6.401 -28.354 16.135 1.00 47.81 82 THR A C 1
ATOM 681 O O . THR A 1 82 ? -7.258 -29.000 15.531 1.00 47.81 82 THR A O 1
ATOM 684 N N . HIS A 1 83 ? -6.363 -28.280 17.467 1.00 50.38 83 HIS A N 1
ATOM 685 C CA . HIS A 1 83 ? -7.316 -28.972 18.329 1.00 50.38 83 HIS A CA 1
ATOM 686 C C . HIS A 1 83 ? -8.715 -28.334 18.337 1.00 50.38 83 HIS A C 1
ATOM 688 O O . HIS A 1 83 ? -9.695 -29.035 18.565 1.00 50.38 83 HIS A O 1
ATOM 694 N N . GLN A 1 84 ? -8.855 -27.044 18.014 1.00 56.28 84 GLN A N 1
ATOM 695 C CA . GLN A 1 84 ? -10.097 -26.305 18.274 1.00 56.28 84 GLN A CA 1
ATOM 696 C C . GLN A 1 84 ? -11.215 -26.571 17.253 1.00 56.28 84 GLN A C 1
ATOM 698 O O . GLN A 1 84 ? -12.360 -26.811 17.620 1.00 56.28 84 GLN A O 1
ATOM 703 N N . TRP A 1 85 ? -10.907 -26.559 15.955 1.00 61.25 85 TRP A N 1
ATOM 704 C CA . TRP A 1 85 ? -11.916 -26.796 14.911 1.00 61.25 85 TRP A CA 1
ATOM 705 C C . TRP A 1 85 ? -12.147 -28.288 14.649 1.00 61.25 85 TRP A C 1
ATOM 707 O O . TRP A 1 85 ? -13.199 -28.648 14.132 1.00 61.25 85 TRP A O 1
ATOM 717 N N . ARG A 1 86 ? -11.208 -29.166 15.037 1.00 59.28 86 ARG A N 1
ATOM 718 C CA . ARG A 1 86 ? -11.404 -30.627 14.998 1.00 59.28 86 ARG A CA 1
ATOM 719 C C . ARG A 1 86 ? -12.462 -31.092 15.999 1.00 59.28 86 ARG A C 1
ATOM 721 O O . ARG A 1 86 ? -13.164 -32.047 15.699 1.00 59.28 86 ARG A O 1
ATOM 728 N N . ILE A 1 87 ? -12.605 -30.398 17.132 1.00 62.03 87 ILE A N 1
ATOM 729 C CA . ILE A 1 87 ? -13.684 -30.633 18.106 1.00 62.03 87 ILE A CA 1
ATOM 730 C C . ILE A 1 87 ? -15.052 -30.255 17.510 1.00 62.03 87 ILE A C 1
ATOM 732 O O . ILE A 1 87 ? -16.034 -30.942 17.756 1.00 62.03 87 ILE A O 1
ATOM 736 N N . VAL A 1 88 ? -15.110 -29.204 16.684 1.00 64.75 88 VAL A N 1
ATOM 737 C CA . VAL A 1 88 ? -16.362 -28.692 16.090 1.00 64.75 88 VAL A CA 1
ATOM 738 C C . VAL A 1 88 ? -16.754 -29.417 14.794 1.00 64.75 88 VAL A C 1
ATOM 740 O O . VAL A 1 88 ? -17.933 -29.642 14.552 1.00 64.75 88 VAL A O 1
ATOM 743 N N . LEU A 1 89 ? -15.786 -29.768 13.940 1.00 66.06 89 LEU A N 1
ATOM 744 C CA . LEU A 1 89 ? -16.037 -30.311 12.595 1.00 66.06 89 LEU A CA 1
ATOM 745 C C . LEU A 1 89 ? -15.715 -31.804 12.450 1.00 66.06 89 LEU A C 1
ATOM 747 O O . LEU A 1 89 ? -16.072 -32.402 11.438 1.00 66.06 89 LEU A O 1
ATOM 751 N N . GLY A 1 90 ? -15.029 -32.411 13.420 1.00 70.31 90 GLY A N 1
ATOM 752 C CA . GLY A 1 90 ? -14.553 -33.790 13.319 1.00 70.31 90 GLY A CA 1
ATOM 753 C C . GLY A 1 90 ? -13.368 -33.971 12.351 1.00 70.31 90 GLY A C 1
ATOM 754 O O . GLY A 1 90 ? -12.815 -32.993 11.823 1.00 70.31 90 GLY A O 1
ATOM 755 N N . PRO A 1 91 ? -12.915 -35.223 12.138 1.00 74.62 91 PRO A N 1
ATOM 756 C CA . PRO A 1 91 ? -11.812 -35.530 11.230 1.00 74.62 91 PRO A CA 1
ATOM 757 C C . PRO A 1 91 ? -12.161 -35.153 9.780 1.00 74.62 91 PRO A C 1
ATOM 759 O O . PRO A 1 91 ? -13.318 -35.271 9.375 1.00 74.62 91 PRO A O 1
ATOM 762 N N . PRO A 1 92 ? -11.180 -34.692 8.981 1.00 76.62 92 PRO A N 1
ATOM 763 C CA . PRO A 1 92 ? -11.438 -34.313 7.601 1.00 76.62 92 PRO A CA 1
ATOM 764 C C . PRO A 1 92 ? -11.921 -35.525 6.794 1.00 76.62 92 PRO A C 1
ATOM 766 O O . PRO A 1 92 ? -11.285 -36.580 6.857 1.00 76.62 92 PRO A O 1
ATOM 769 N N . PRO A 1 93 ? -13.015 -35.392 6.023 1.00 77.69 93 PRO A N 1
ATOM 770 C CA . PRO A 1 93 ? -13.463 -36.455 5.141 1.00 77.69 93 PRO A CA 1
ATOM 771 C C . PRO A 1 93 ? -12.394 -36.724 4.077 1.00 77.69 93 PRO A C 1
ATOM 773 O O . PRO A 1 93 ? -11.734 -35.803 3.588 1.00 77.69 93 PRO A O 1
ATOM 776 N N . ILE A 1 94 ? -12.228 -37.993 3.710 1.00 72.50 94 ILE A N 1
ATOM 777 C CA . ILE A 1 94 ? -11.383 -38.394 2.583 1.00 72.50 94 ILE A CA 1
ATOM 778 C C . ILE A 1 94 ? -11.877 -37.731 1.292 1.00 72.50 94 ILE A C 1
ATOM 780 O O . ILE A 1 94 ? -13.082 -37.586 1.086 1.00 72.50 94 ILE A O 1
ATOM 784 N N . PHE A 1 95 ? -10.943 -37.334 0.421 1.00 66.00 95 PHE A N 1
ATOM 785 C CA . PHE A 1 95 ? -11.258 -36.647 -0.839 1.00 66.00 95 PHE A CA 1
ATOM 786 C C . PHE A 1 95 ? -12.173 -37.484 -1.751 1.00 66.00 95 PHE A C 1
ATOM 788 O O . PHE A 1 95 ? -12.964 -36.921 -2.495 1.00 66.00 95 PHE A O 1
ATOM 795 N N . GLY A 1 96 ? -12.166 -38.813 -1.586 1.00 74.25 96 GLY A N 1
ATOM 796 C CA . GLY A 1 96 ? -13.076 -39.726 -2.271 1.00 74.25 96 GLY A CA 1
ATOM 797 C C . GLY A 1 96 ? -12.876 -39.757 -3.787 1.00 74.25 96 GLY A C 1
ATOM 798 O O . GLY A 1 96 ? -12.030 -39.060 -4.332 1.00 74.25 96 GLY A O 1
ATOM 799 N N . GLN A 1 97 ? -13.641 -40.609 -4.466 1.00 75.69 97 GLN A N 1
ATOM 800 C CA . GLN A 1 97 ? -13.662 -40.698 -5.937 1.00 75.69 97 GLN A CA 1
ATOM 801 C C . GLN A 1 97 ? -15.036 -40.334 -6.516 1.00 75.69 97 GLN A C 1
ATOM 803 O O . GLN A 1 97 ?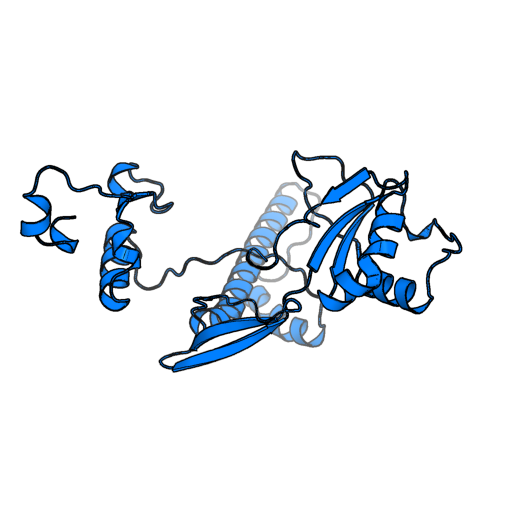 -15.176 -40.128 -7.717 1.00 75.69 97 GLN A O 1
ATOM 808 N N . THR A 1 98 ? -16.064 -40.233 -5.669 1.00 86.25 98 THR A N 1
ATOM 809 C CA . THR A 1 98 ? -17.431 -39.913 -6.094 1.00 86.25 98 THR A CA 1
ATOM 810 C C . THR A 1 98 ? -17.743 -38.432 -5.893 1.00 86.25 98 THR A C 1
ATOM 812 O O . THR A 1 98 ? -17.273 -37.794 -4.951 1.00 86.25 98 THR A O 1
ATOM 815 N N . ILE A 1 99 ? -18.604 -37.873 -6.747 1.00 80.69 99 ILE A N 1
ATOM 816 C CA . ILE A 1 99 ? -19.048 -36.468 -6.675 1.00 80.69 99 ILE A CA 1
ATOM 817 C C . ILE A 1 99 ? -19.644 -36.132 -5.297 1.00 80.69 99 ILE A C 1
ATOM 819 O O . ILE A 1 99 ? -19.338 -35.087 -4.725 1.00 80.69 99 ILE A O 1
ATOM 823 N N . ASN A 1 100 ? -20.417 -37.045 -4.703 1.00 82.75 100 ASN A N 1
ATOM 824 C CA . ASN A 1 100 ? -20.982 -36.857 -3.364 1.00 82.75 100 ASN A CA 1
ATOM 825 C C . ASN A 1 100 ? -19.911 -36.784 -2.264 1.00 82.75 100 ASN A C 1
ATOM 827 O O . ASN A 1 100 ? -20.079 -36.048 -1.290 1.00 82.75 100 ASN A O 1
ATOM 831 N N . GLN A 1 101 ? -18.798 -37.509 -2.406 1.00 78.50 101 GLN A N 1
ATOM 832 C CA . GLN A 1 101 ? -17.661 -37.396 -1.488 1.00 78.50 101 GLN A CA 1
ATOM 833 C C . GLN A 1 101 ? -16.929 -36.059 -1.675 1.00 78.50 101 GLN A C 1
ATOM 835 O O . GLN A 1 101 ? -16.648 -35.387 -0.681 1.00 78.50 101 GLN A O 1
ATOM 840 N N . HIS A 1 102 ? -16.731 -35.605 -2.918 1.00 77.81 102 HIS A N 1
ATOM 841 C CA . HIS A 1 102 ? -16.153 -34.285 -3.197 1.00 77.81 102 HIS A CA 1
ATOM 842 C C . HIS A 1 102 ? -17.003 -33.138 -2.628 1.00 77.81 102 HIS A C 1
ATOM 844 O O . HIS A 1 102 ? -16.461 -32.204 -2.038 1.00 77.81 102 HIS A O 1
ATOM 850 N N . ILE A 1 103 ? -18.334 -33.216 -2.735 1.00 81.44 103 ILE A N 1
ATOM 851 C CA . ILE A 1 103 ? -19.248 -32.218 -2.155 1.00 81.44 103 ILE A CA 1
ATOM 852 C C . ILE A 1 103 ? -19.127 -32.194 -0.625 1.00 81.44 103 ILE A C 1
ATOM 854 O O . ILE A 1 103 ? -19.039 -31.116 -0.031 1.00 81.44 103 ILE A O 1
ATOM 858 N N . LYS A 1 104 ? -19.048 -33.364 0.025 1.00 83.06 104 LYS A N 1
ATOM 859 C CA . LYS A 1 104 ? -18.811 -33.454 1.478 1.00 83.06 104 LYS A CA 1
ATOM 860 C C . LYS A 1 104 ? -17.473 -32.823 1.874 1.00 83.06 104 LYS A C 1
ATOM 862 O O . LYS A 1 104 ? -17.420 -32.075 2.849 1.00 83.06 104 LYS A O 1
ATOM 867 N N . TRP A 1 105 ? -16.415 -33.057 1.099 1.00 83.31 105 TRP A N 1
ATOM 868 C CA . TRP A 1 105 ? -15.107 -32.438 1.321 1.00 83.31 105 TRP A CA 1
ATOM 869 C C . TRP A 1 105 ? -15.133 -30.915 1.132 1.00 83.31 105 TRP A C 1
ATOM 871 O O . TRP A 1 105 ? -14.606 -30.180 1.969 1.00 83.31 105 TRP A O 1
ATOM 881 N N . LEU A 1 106 ? -15.804 -30.416 0.091 1.00 83.38 106 LEU A N 1
ATOM 882 C CA . LEU A 1 106 ? -15.960 -28.979 -0.155 1.00 83.38 106 LEU A CA 1
ATOM 883 C C . LEU A 1 106 ? -16.724 -28.284 0.975 1.00 83.38 106 LEU A C 1
ATOM 885 O O . LEU A 1 106 ? -16.298 -27.228 1.446 1.00 83.38 106 LEU A O 1
ATOM 889 N N . ASN A 1 107 ? -17.823 -28.877 1.442 1.00 83.69 107 ASN A N 1
ATOM 890 C CA . ASN A 1 107 ? -18.606 -28.330 2.550 1.00 83.69 107 ASN A CA 1
ATOM 891 C C . ASN A 1 107 ? -17.792 -28.277 3.848 1.00 83.69 107 ASN A C 1
ATOM 893 O O . ASN A 1 107 ? -17.848 -27.274 4.565 1.00 83.69 107 ASN A O 1
ATOM 897 N N . TYR A 1 108 ? -16.977 -29.306 4.096 1.00 85.94 108 TYR A N 1
ATOM 898 C CA . TYR A 1 108 ? -16.036 -29.337 5.211 1.00 85.94 108 TYR A CA 1
ATOM 899 C C . TYR A 1 108 ? -14.986 -28.220 5.119 1.00 85.94 108 TYR A C 1
ATOM 901 O O . TYR A 1 108 ? -14.766 -27.503 6.094 1.00 85.94 108 TYR A O 1
ATOM 909 N N . GLN A 1 109 ? -14.359 -28.018 3.951 1.00 83.69 109 GLN A N 1
ATOM 910 C CA . GLN A 1 109 ? -13.371 -26.944 3.767 1.00 83.69 109 GLN A CA 1
ATOM 911 C C . GLN A 1 109 ? -13.991 -25.556 3.933 1.00 83.69 109 GLN A C 1
ATOM 913 O O . GLN A 1 109 ? -13.404 -24.717 4.611 1.00 83.69 109 GLN A O 1
ATOM 918 N N . LYS A 1 110 ? -15.193 -25.320 3.391 1.00 78.44 110 LYS A N 1
ATOM 919 C CA . LYS A 1 110 ? -15.917 -24.050 3.569 1.00 78.44 110 LYS A CA 1
ATOM 920 C C . LYS A 1 110 ? -16.171 -23.750 5.047 1.00 78.44 110 LYS A C 1
ATOM 922 O O . LYS A 1 110 ? -15.864 -22.652 5.505 1.00 78.44 110 LYS A O 1
ATOM 927 N N . HIS A 1 111 ? -16.652 -24.736 5.805 1.00 77.75 111 HIS A N 1
ATOM 928 C CA . HIS A 1 111 ? -16.862 -24.590 7.248 1.00 77.75 111 HIS A CA 1
ATOM 929 C C . HIS A 1 111 ? -15.552 -24.338 7.997 1.00 77.75 111 HIS A C 1
ATOM 931 O O . HIS A 1 111 ? -15.460 -23.409 8.799 1.00 77.75 111 HIS A O 1
ATOM 937 N N . LYS A 1 112 ? -14.509 -25.116 7.695 1.00 78.25 112 LYS A N 1
ATOM 938 C CA . LYS A 1 112 ? -13.180 -24.939 8.285 1.00 78.25 112 LYS A CA 1
ATOM 939 C C . LYS A 1 112 ? -12.622 -23.541 8.016 1.00 78.25 112 LYS A C 1
ATOM 941 O O . LYS A 1 112 ? -12.092 -22.911 8.928 1.00 78.25 112 LYS A O 1
ATOM 946 N N . TRP A 1 113 ? -12.742 -23.042 6.787 1.00 77.25 113 TRP A N 1
ATOM 947 C CA . TRP A 1 113 ? -12.279 -21.705 6.421 1.00 77.25 113 TRP A CA 1
ATOM 948 C C . TRP A 1 113 ? -13.066 -20.602 7.115 1.00 77.25 113 TRP A C 1
ATOM 950 O O . TRP A 1 113 ? -12.439 -19.630 7.531 1.00 77.25 113 TRP A O 1
ATOM 960 N N . ASN A 1 114 ? -14.378 -20.770 7.302 1.00 74.56 114 ASN A N 1
ATOM 961 C CA . ASN A 1 114 ? -15.188 -19.848 8.099 1.00 74.56 114 ASN A CA 1
ATOM 962 C C . ASN A 1 114 ? -14.692 -19.780 9.545 1.00 74.56 114 ASN A C 1
ATOM 964 O O . ASN A 1 114 ? -14.395 -18.698 10.035 1.00 74.56 114 ASN A O 1
ATOM 968 N N . ILE A 1 115 ? -14.489 -20.922 10.208 1.00 69.94 115 ILE A N 1
ATOM 969 C CA . ILE A 1 115 ? -13.980 -20.936 11.591 1.00 69.94 115 ILE A CA 1
ATOM 970 C C . ILE A 1 115 ? -12.593 -20.276 11.674 1.00 69.94 115 ILE A C 1
ATOM 972 O O . ILE A 1 115 ? -12.326 -19.481 12.572 1.00 69.94 115 ILE A O 1
ATOM 976 N N . GLN A 1 116 ? -11.708 -20.548 10.713 1.00 68.75 116 GLN A N 1
ATOM 977 C CA . GLN A 1 116 ? -10.398 -19.893 10.647 1.00 68.75 116 GLN A CA 1
ATOM 978 C C . GLN A 1 116 ? -10.496 -18.389 10.354 1.00 68.75 116 GLN A C 1
ATOM 980 O O . GLN A 1 116 ? -9.642 -17.615 10.784 1.00 68.75 116 GLN A O 1
ATOM 985 N N . TYR A 1 117 ? -11.487 -17.960 9.576 1.00 66.75 117 TYR A N 1
ATOM 986 C CA . TYR A 1 117 ? -11.767 -16.553 9.314 1.00 66.75 117 TYR A CA 1
ATOM 987 C C . TYR A 1 117 ? -12.208 -15.840 10.597 1.00 66.75 117 TYR A C 1
ATOM 989 O O . TYR A 1 117 ? -11.574 -14.855 10.970 1.00 66.75 117 TYR A O 1
ATOM 997 N N . GLU A 1 118 ? -13.161 -16.409 11.333 1.00 62.75 118 GLU A N 1
ATOM 998 C CA . GLU A 1 118 ? -13.627 -15.898 12.630 1.00 62.75 118 GLU A CA 1
ATOM 999 C C . GLU A 1 118 ? -12.503 -15.830 13.677 1.00 62.75 118 GLU A C 1
ATOM 1001 O O . GLU A 1 118 ? -12.330 -14.826 14.366 1.00 62.75 118 GLU A O 1
ATOM 1006 N N . GLN A 1 119 ? -11.644 -16.852 13.756 1.00 61.09 119 GLN A N 1
ATOM 1007 C CA . GLN A 1 119 ? -10.476 -16.825 14.646 1.00 61.09 119 GLN A CA 1
ATOM 1008 C C . GLN A 1 119 ? -9.505 -15.685 14.306 1.00 61.09 119 GLN A C 1
ATOM 1010 O O . GLN A 1 119 ? -8.997 -15.011 15.204 1.00 61.09 119 GLN A O 1
ATOM 1015 N N . ARG A 1 120 ? -9.269 -15.433 13.011 1.00 57.69 120 ARG A N 1
ATOM 1016 C CA . ARG A 1 120 ? -8.443 -14.302 12.559 1.00 57.69 120 ARG A CA 1
ATOM 1017 C C . ARG A 1 120 ? -9.098 -12.959 12.884 1.00 57.69 120 ARG A C 1
ATOM 1019 O O . ARG A 1 120 ? -8.388 -12.034 13.277 1.00 57.69 120 ARG A O 1
ATOM 1026 N N . LEU A 1 121 ? -10.425 -12.856 12.773 1.00 51.69 121 LEU A N 1
ATOM 1027 C CA . LEU A 1 121 ? -11.165 -11.663 13.185 1.00 51.69 121 LEU A CA 1
ATOM 1028 C C . LEU A 1 121 ? -10.990 -11.390 14.680 1.00 51.69 121 LEU A C 1
ATOM 1030 O O . LEU A 1 121 ? -10.648 -10.263 15.040 1.00 51.69 121 LEU A O 1
ATOM 1034 N N . ASN A 1 122 ? -11.120 -12.409 15.527 1.00 52.25 122 ASN A N 1
ATOM 1035 C CA . ASN A 1 122 ? -10.996 -12.263 16.978 1.00 52.25 122 ASN A CA 1
ATOM 1036 C C . ASN A 1 122 ? -9.571 -11.900 17.422 1.00 52.25 122 ASN A C 1
ATOM 1038 O O . ASN A 1 122 ? -9.402 -11.002 18.243 1.00 52.25 122 ASN A O 1
ATOM 1042 N N . GLN A 1 123 ? -8.535 -12.495 16.820 1.00 48.06 123 GLN A N 1
ATOM 1043 C CA . GLN A 1 123 ? -7.142 -12.102 17.084 1.00 48.06 123 GLN A CA 1
ATOM 1044 C C . GLN A 1 123 ? -6.841 -10.660 16.639 1.00 48.06 123 GLN A C 1
ATOM 1046 O O . GLN A 1 123 ? -6.094 -9.950 17.307 1.00 48.06 123 GLN A O 1
ATOM 1051 N N . SER A 1 124 ? -7.437 -10.202 15.531 1.00 41.06 124 SER A N 1
ATOM 1052 C CA . SER A 1 124 ? -7.287 -8.817 15.057 1.00 41.06 124 SER A CA 1
ATOM 1053 C C . SER A 1 124 ? -8.069 -7.791 15.893 1.00 41.06 124 SER A C 1
ATOM 1055 O O . SER A 1 124 ? -7.626 -6.651 16.025 1.00 41.06 124 SER A O 1
ATOM 1057 N N . SER A 1 125 ? -9.200 -8.196 16.486 1.00 38.56 125 SER A N 1
ATOM 1058 C CA . SER A 1 125 ? -10.061 -7.332 17.310 1.00 38.56 125 SER A CA 1
ATOM 1059 C C . SER A 1 125 ? -9.390 -6.895 18.613 1.00 38.56 125 SER A C 1
ATOM 1061 O O . SER A 1 125 ? -9.531 -5.744 19.011 1.00 38.56 125 SER A O 1
ATOM 1063 N N . ILE A 1 126 ? -8.569 -7.759 19.219 1.00 41.69 126 ILE A N 1
ATOM 1064 C CA . ILE A 1 126 ? -7.843 -7.452 20.467 1.00 41.69 126 ILE A CA 1
ATOM 1065 C C . ILE A 1 126 ? -6.875 -6.262 20.295 1.00 41.69 126 ILE A C 1
ATOM 1067 O O . ILE A 1 126 ? -6.595 -5.544 21.253 1.00 41.69 126 ILE A O 1
ATOM 1071 N N . ILE A 1 127 ? -6.388 -6.020 19.072 1.00 38.50 127 ILE A N 1
ATOM 1072 C CA . ILE A 1 127 ? -5.460 -4.924 18.753 1.00 38.50 127 ILE A CA 1
ATOM 1073 C C . ILE A 1 127 ? -6.211 -3.696 18.206 1.00 38.50 127 ILE A C 1
ATOM 1075 O O . ILE A 1 127 ? -5.800 -2.567 18.470 1.00 38.50 127 ILE A O 1
ATOM 1079 N N . SER A 1 128 ? -7.318 -3.884 17.470 1.00 40.09 128 SER A N 1
ATOM 1080 C CA . SER A 1 128 ? -8.055 -2.766 16.855 1.00 40.09 128 SER A CA 1
ATOM 1081 C C . SER A 1 128 ? -8.919 -1.972 17.828 1.00 40.09 128 SER A C 1
ATOM 1083 O O . SER A 1 128 ? -9.090 -0.772 17.629 1.00 40.09 128 SER A O 1
ATOM 1085 N N . ASP A 1 129 ? -9.446 -2.605 18.878 1.00 42.25 129 ASP A N 1
ATOM 1086 C CA . ASP A 1 129 ? -10.384 -1.940 19.794 1.00 42.25 129 ASP A CA 1
ATOM 1087 C C . ASP A 1 129 ? -9.690 -0.935 20.735 1.00 42.25 129 ASP A C 1
ATOM 1089 O O . ASP A 1 129 ? -10.353 -0.097 21.340 1.00 42.25 129 ASP A O 1
ATOM 1093 N N . LYS A 1 130 ? -8.349 -0.950 20.805 1.00 43.62 130 LYS A N 1
ATOM 1094 C CA . LYS A 1 130 ? -7.559 -0.066 21.679 1.00 43.62 130 LYS A CA 1
ATOM 1095 C C . LYS A 1 130 ? -6.966 1.172 21.006 1.00 43.62 130 LYS A C 1
ATOM 1097 O O . LYS A 1 130 ? -6.505 2.059 21.716 1.00 43.62 130 LYS A O 1
ATOM 1102 N N . ILE A 1 131 ? -6.954 1.267 19.673 1.00 42.44 131 ILE A N 1
ATOM 1103 C CA . ILE A 1 131 ? -6.265 2.370 18.984 1.00 42.44 131 ILE A CA 1
ATOM 1104 C C . ILE A 1 131 ? -7.169 2.989 17.916 1.00 42.44 131 ILE A C 1
ATOM 1106 O O . ILE A 1 131 ? -7.198 2.562 16.760 1.00 42.44 131 ILE A O 1
ATOM 1110 N N . GLN A 1 132 ? -7.880 4.058 18.283 1.00 46.50 132 GLN A N 1
ATOM 1111 C CA . GLN A 1 132 ? -8.529 4.934 17.307 1.00 46.50 132 GLN A CA 1
ATOM 1112 C C . GLN A 1 132 ? -7.475 5.882 16.721 1.00 46.50 132 GLN A C 1
ATOM 1114 O O . GLN A 1 132 ? -7.219 6.971 17.237 1.00 46.50 132 GLN A O 1
ATOM 1119 N N . LEU A 1 133 ? -6.826 5.459 15.635 1.00 46.38 133 LEU A N 1
ATOM 1120 C CA . LEU A 1 133 ? -5.849 6.278 14.918 1.00 46.38 133 LEU A CA 1
ATOM 1121 C C . LEU A 1 133 ? -6.551 7.421 14.167 1.00 46.38 133 LEU A C 1
ATOM 1123 O O . LEU A 1 133 ? -7.055 7.237 13.060 1.00 46.38 133 LEU A O 1
ATOM 1127 N N . LYS A 1 134 ? -6.553 8.625 14.745 1.00 45.66 134 LYS A N 1
ATOM 1128 C CA . LYS A 1 134 ? -6.782 9.878 14.010 1.00 45.66 134 LYS A CA 1
ATOM 1129 C C . LYS A 1 134 ? -5.432 10.532 13.749 1.00 45.66 134 LYS A C 1
ATOM 1131 O O . LYS A 1 134 ? -4.920 11.285 14.569 1.00 45.66 134 LYS A O 1
ATOM 1136 N N . ILE A 1 135 ? -4.844 10.228 12.600 1.00 48.44 135 ILE A N 1
ATOM 1137 C CA . ILE A 1 135 ? -3.541 10.772 12.227 1.00 48.44 135 ILE A CA 1
ATOM 1138 C C . ILE A 1 135 ? -3.738 12.222 11.761 1.00 48.44 135 ILE A C 1
ATOM 1140 O O . ILE A 1 135 ? -4.321 12.467 10.709 1.00 48.44 135 ILE A O 1
ATOM 1144 N N . LYS A 1 136 ? -3.254 13.196 12.539 1.00 50.28 136 LYS A N 1
ATOM 1145 C CA . LYS A 1 136 ? -2.861 14.505 11.996 1.00 50.28 136 LYS A CA 1
ATOM 1146 C C . LYS A 1 136 ? -1.387 14.391 11.626 1.00 50.28 136 LYS A C 1
ATOM 1148 O O . LYS A 1 136 ? -0.575 14.150 12.506 1.00 50.28 136 LYS A O 1
ATOM 1153 N N . GLN A 1 137 ? -1.056 14.494 10.344 1.00 53.56 137 GLN A N 1
ATOM 1154 C CA . GLN A 1 137 ? 0.318 14.392 9.851 1.00 53.56 137 GLN A CA 1
ATOM 1155 C C . GLN A 1 137 ? 0.957 15.787 9.831 1.00 53.56 137 GLN A C 1
ATOM 1157 O O . GLN A 1 137 ? 0.359 16.747 9.350 1.00 53.56 137 GLN A O 1
ATOM 1162 N N . LYS A 1 138 ? 2.183 15.904 10.346 1.00 52.66 138 LYS A N 1
ATOM 1163 C CA . LYS A 1 138 ? 3.088 17.010 10.018 1.00 52.66 138 LYS A CA 1
ATOM 1164 C C . LYS A 1 138 ? 4.403 16.390 9.569 1.00 52.66 138 LYS A C 1
ATOM 1166 O O . LYS A 1 138 ? 5.049 15.717 10.372 1.00 52.66 138 LYS A O 1
ATOM 1171 N N . ASN A 1 139 ? 4.758 16.606 8.305 1.00 58.34 139 ASN A N 1
ATOM 1172 C CA . ASN A 1 139 ? 6.032 16.175 7.743 1.00 58.34 139 ASN A CA 1
ATOM 1173 C C . ASN A 1 139 ? 7.164 16.878 8.499 1.00 58.34 139 ASN A C 1
ATOM 1175 O O . ASN A 1 139 ? 7.238 18.106 8.509 1.00 58.34 139 ASN A O 1
ATOM 1179 N N . LEU A 1 140 ? 7.983 16.096 9.211 1.00 55.09 140 LEU A N 1
ATOM 1180 C CA . LEU A 1 140 ? 9.131 16.595 9.978 1.00 55.09 140 LEU A CA 1
ATOM 1181 C C . LEU A 1 140 ? 10.454 16.445 9.202 1.00 55.09 140 LEU A C 1
ATOM 1183 O O . LEU A 1 140 ? 11.493 16.775 9.762 1.00 55.09 140 LEU A O 1
ATOM 1187 N N . ASN A 1 141 ? 10.378 16.000 7.938 1.00 63.19 141 ASN A N 1
ATOM 1188 C CA . ASN A 1 141 ? 11.443 15.551 7.023 1.00 63.19 141 ASN A CA 1
ATOM 1189 C C . ASN A 1 141 ? 11.684 14.024 7.075 1.00 63.19 141 ASN A C 1
ATOM 1191 O O . ASN A 1 141 ? 11.350 13.367 8.065 1.00 63.19 141 ASN A O 1
ATOM 1195 N N . ASP A 1 142 ? 12.215 13.459 5.983 1.00 70.38 142 ASP A N 1
ATOM 1196 C CA . ASP A 1 142 ? 12.761 12.088 5.910 1.00 70.38 142 ASP A CA 1
ATOM 1197 C C . ASP A 1 142 ? 11.764 10.926 6.106 1.00 70.38 142 ASP A C 1
ATOM 1199 O O . ASP A 1 142 ? 12.098 9.848 6.604 1.00 70.38 142 ASP A O 1
ATOM 1203 N N . GLY A 1 143 ? 10.495 11.128 5.739 1.00 75.00 143 GLY A N 1
ATOM 1204 C CA . GLY A 1 143 ? 9.455 10.098 5.873 1.00 75.00 143 GLY A CA 1
ATOM 1205 C C . GLY A 1 143 ? 9.097 9.759 7.325 1.00 75.00 143 GLY A C 1
ATOM 1206 O O . GLY A 1 14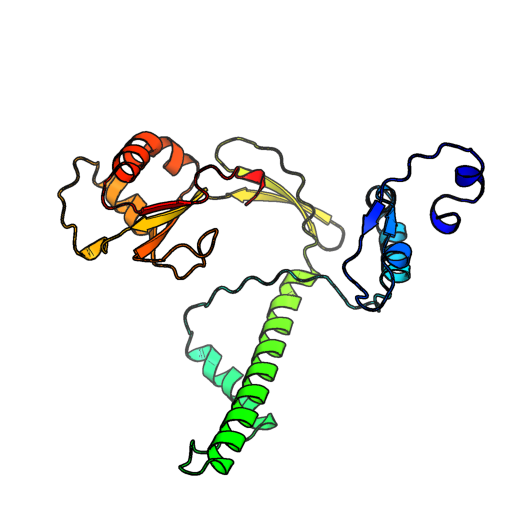3 ? 8.481 8.724 7.592 1.00 75.00 143 GLY A O 1
ATOM 1207 N N . ILE A 1 144 ? 9.466 10.619 8.281 1.00 82.88 144 ILE A N 1
ATOM 1208 C CA . ILE A 1 144 ? 9.071 10.496 9.684 1.00 82.88 144 ILE A CA 1
ATOM 1209 C C . ILE A 1 144 ? 7.833 11.354 9.941 1.00 82.88 144 ILE A C 1
ATOM 1211 O O . ILE A 1 144 ? 7.848 12.585 9.869 1.00 82.88 144 ILE A O 1
ATOM 1215 N N . PHE A 1 145 ? 6.764 10.680 10.335 1.00 79.94 145 PHE A N 1
ATOM 1216 C CA . PHE A 1 145 ? 5.481 11.260 10.680 1.00 79.94 145 PHE A CA 1
ATOM 1217 C C . PHE A 1 145 ? 5.292 11.264 12.189 1.00 79.94 145 PHE A C 1
ATOM 1219 O O . PHE A 1 145 ? 5.625 10.303 12.881 1.00 79.94 145 PHE A O 1
ATOM 1226 N N . LYS A 1 146 ? 4.704 12.333 12.721 1.00 75.94 146 LYS A N 1
ATOM 1227 C CA . LYS A 1 146 ? 4.121 12.304 14.065 1.00 75.94 146 LYS A CA 1
ATOM 1228 C C . LYS A 1 146 ? 2.655 11.925 13.935 1.00 75.94 146 LYS A C 1
ATOM 1230 O O . LYS A 1 146 ? 1.925 12.560 13.182 1.00 75.94 146 LYS A O 1
ATOM 1235 N N . ALA A 1 147 ? 2.245 10.900 14.664 1.00 73.81 147 ALA A N 1
ATOM 1236 C CA . ALA A 1 147 ? 0.857 10.506 14.805 1.00 73.81 147 ALA A CA 1
ATOM 1237 C C . ALA A 1 147 ? 0.438 10.681 16.261 1.00 73.81 147 ALA A C 1
ATOM 1239 O O . ALA A 1 147 ? 1.158 10.284 17.173 1.00 73.81 147 ALA A O 1
ATOM 1240 N N . TRP A 1 148 ? -0.740 11.253 16.475 1.00 73.44 148 TRP A N 1
ATOM 1241 C CA . TRP A 1 148 ? -1.363 11.312 17.789 1.00 73.44 148 TRP A CA 1
ATOM 1242 C C . TRP A 1 148 ? -2.412 10.208 17.864 1.00 73.44 148 TRP A C 1
ATOM 1244 O O . TRP A 1 148 ? -3.377 10.198 17.102 1.00 73.44 148 TRP A O 1
ATOM 1254 N N . CYS A 1 149 ? -2.176 9.241 18.739 1.00 66.81 149 CYS A N 1
ATOM 1255 C CA . CYS A 1 149 ? -3.008 8.063 18.908 1.00 66.81 149 CYS A CA 1
ATOM 1256 C C . CYS A 1 149 ? -3.814 8.230 20.189 1.00 66.81 149 CYS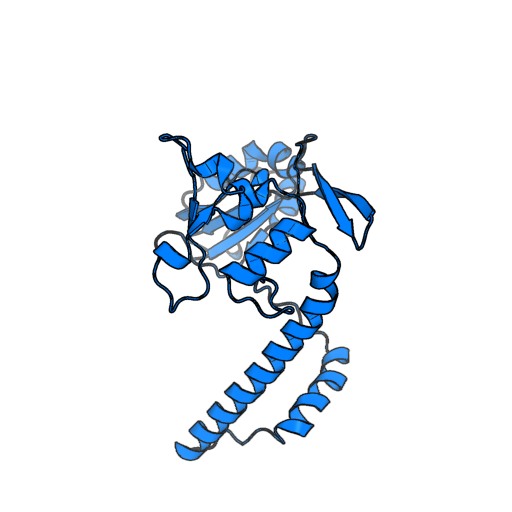 A C 1
ATOM 1258 O O . CYS A 1 149 ? -3.230 8.432 21.249 1.00 66.81 149 CYS A O 1
ATOM 1260 N N . LEU A 1 150 ? -5.140 8.152 20.094 1.00 65.38 150 LEU A N 1
ATOM 1261 C CA . LEU A 1 150 ? -5.989 8.097 21.276 1.00 65.38 150 LEU A CA 1
ATOM 1262 C C . LEU A 1 150 ? -6.048 6.641 21.742 1.00 65.38 150 LEU A C 1
ATOM 1264 O O . LEU A 1 150 ? -6.610 5.795 21.039 1.00 65.38 150 LEU A O 1
ATOM 1268 N N . VAL A 1 151 ? -5.436 6.362 22.887 1.00 68.94 151 VAL A N 1
ATOM 1269 C CA . VAL A 1 151 ? -5.487 5.056 23.548 1.00 68.94 151 VAL A CA 1
ATOM 1270 C C . VAL A 1 151 ? -6.299 5.235 24.818 1.00 68.94 151 VAL A C 1
ATOM 1272 O O . VAL A 1 151 ? -5.914 6.006 25.691 1.00 68.94 151 VAL A O 1
ATOM 1275 N N . GLU A 1 152 ? -7.445 4.557 24.884 1.00 64.88 152 GLU A N 1
ATOM 1276 C CA . GLU A 1 152 ? -8.443 4.711 25.952 1.00 64.88 152 GLU A CA 1
ATOM 1277 C C . GLU A 1 152 ? -8.899 6.176 26.107 1.00 64.88 152 GLU A C 1
ATOM 1279 O O . GLU A 1 152 ? -9.791 6.617 25.377 1.00 64.88 152 GLU A O 1
ATOM 1284 N N . HIS A 1 153 ? -8.256 6.940 26.996 1.00 61.66 153 HIS A N 1
ATOM 1285 C CA . HIS A 1 153 ? -8.546 8.351 27.276 1.00 61.66 153 HIS A CA 1
ATOM 1286 C C . HIS A 1 153 ? -7.335 9.283 27.104 1.00 61.66 153 HIS A C 1
ATOM 1288 O O . HIS A 1 153 ? -7.469 10.491 27.292 1.00 61.66 153 HIS A O 1
ATOM 1294 N N . GLU A 1 154 ? -6.171 8.758 26.714 1.00 60.84 154 GLU A N 1
ATOM 1295 C CA . GLU A 1 154 ? -4.936 9.532 26.587 1.00 60.84 154 GLU A CA 1
ATOM 1296 C C . GLU A 1 154 ? -4.495 9.682 25.132 1.00 60.84 154 GLU A C 1
ATOM 1298 O O . GLU A 1 154 ? -4.567 8.753 24.322 1.00 60.84 154 GLU A O 1
ATOM 1303 N N . LEU A 1 155 ? -4.010 10.878 24.792 1.00 70.44 155 LEU A N 1
ATOM 1304 C CA . LEU A 1 155 ? -3.452 11.167 23.479 1.00 70.44 155 LEU A CA 1
ATOM 1305 C C . LEU A 1 155 ? -1.936 10.953 23.503 1.00 70.44 155 LEU A C 1
ATOM 1307 O O . LEU A 1 155 ? -1.181 11.798 23.979 1.00 70.44 155 LEU A O 1
ATOM 1311 N N . ILE A 1 156 ? -1.485 9.842 22.933 1.00 75.75 156 ILE A N 1
ATOM 1312 C CA . ILE A 1 156 ? -0.071 9.480 22.864 1.00 75.75 156 ILE A CA 1
ATOM 1313 C C . ILE A 1 156 ? 0.507 9.937 21.528 1.00 75.75 156 ILE A C 1
ATOM 1315 O O . ILE A 1 156 ? -0.004 9.598 20.459 1.00 75.75 156 ILE A O 1
ATOM 1319 N N . GLN A 1 157 ? 1.610 10.682 21.568 1.00 78.06 157 GLN A N 1
ATOM 1320 C CA . GLN A 1 157 ? 2.352 11.040 20.364 1.00 78.06 157 GLN A CA 1
ATOM 1321 C C . GLN A 1 157 ? 3.354 9.937 20.006 1.00 78.06 157 GLN A C 1
ATOM 1323 O O . GLN A 1 157 ? 4.265 9.636 20.772 1.00 78.06 157 GLN A O 1
ATOM 1328 N N . ILE A 1 158 ? 3.236 9.397 18.798 1.00 81.56 158 ILE A N 1
ATOM 1329 C CA . ILE A 1 158 ? 4.104 8.351 18.260 1.00 81.56 158 ILE A CA 1
ATOM 1330 C C . ILE A 1 158 ? 4.822 8.890 17.023 1.00 81.56 158 ILE A C 1
ATOM 1332 O O . ILE A 1 158 ? 4.226 9.575 16.191 1.00 81.56 158 ILE A O 1
ATOM 1336 N N . LYS A 1 159 ? 6.116 8.584 16.894 1.00 81.62 159 LYS A N 1
ATOM 1337 C CA . LYS A 1 159 ? 6.865 8.809 15.653 1.00 81.62 159 LYS A CA 1
ATOM 1338 C C . LYS A 1 159 ? 6.762 7.554 14.789 1.00 81.62 159 LYS A C 1
ATOM 1340 O O . LYS A 1 159 ? 7.157 6.477 15.221 1.00 81.62 159 LYS A O 1
ATOM 1345 N N . ILE A 1 160 ? 6.228 7.700 13.586 1.00 82.75 160 ILE A N 1
ATOM 1346 C CA . ILE A 1 160 ? 6.053 6.634 12.605 1.00 82.75 160 ILE A CA 1
ATOM 1347 C C . ILE A 1 160 ? 7.021 6.896 11.459 1.00 82.75 160 ILE A C 1
ATOM 1349 O O . ILE A 1 160 ? 7.000 7.970 10.869 1.00 82.75 160 ILE A O 1
ATOM 1353 N N . LYS A 1 161 ? 7.855 5.911 11.129 1.00 84.38 161 LYS A N 1
ATOM 1354 C CA . LYS A 1 161 ? 8.693 5.950 9.930 1.00 84.38 161 LYS A CA 1
ATOM 1355 C C . LYS A 1 161 ? 7.937 5.275 8.786 1.00 84.38 161 LYS A C 1
ATOM 1357 O O . LYS A 1 161 ? 7.639 4.082 8.870 1.00 84.38 161 LYS A O 1
ATOM 1362 N N . VAL A 1 162 ? 7.590 6.043 7.760 1.00 86.81 162 VAL A N 1
ATOM 1363 C CA . VAL A 1 162 ? 6.833 5.578 6.593 1.00 86.81 162 VAL A CA 1
ATOM 1364 C C . VAL A 1 162 ? 7.807 5.365 5.432 1.00 86.81 162 VAL A C 1
ATOM 1366 O O . VAL A 1 162 ? 8.422 6.328 4.979 1.00 86.81 162 VAL A O 1
ATOM 1369 N N . PRO A 1 163 ? 7.979 4.122 4.948 1.00 90.50 163 PRO A N 1
ATOM 1370 C CA . PRO A 1 163 ? 8.865 3.845 3.826 1.00 90.50 163 PRO A CA 1
ATOM 1371 C C . PRO A 1 163 ? 8.227 4.201 2.475 1.00 90.50 163 PRO A C 1
ATOM 1373 O O . PRO A 1 163 ? 7.005 4.142 2.288 1.00 90.50 163 PRO A O 1
ATOM 1376 N N . ARG A 1 164 ? 9.083 4.480 1.494 1.00 91.19 164 ARG A N 1
ATOM 1377 C CA . ARG A 1 164 ? 8.752 4.534 0.074 1.00 91.19 164 ARG A CA 1
ATOM 1378 C C . ARG A 1 164 ? 8.514 3.113 -0.441 1.00 91.19 164 ARG A C 1
ATOM 1380 O O . ARG A 1 164 ? 9.390 2.258 -0.348 1.00 91.19 164 ARG A O 1
ATOM 1387 N N . ILE A 1 165 ? 7.318 2.857 -0.970 1.00 92.88 165 ILE A N 1
ATOM 1388 C CA . ILE A 1 165 ? 6.925 1.561 -1.532 1.00 92.88 165 ILE A CA 1
ATOM 1389 C C . ILE A 1 165 ? 6.550 1.740 -2.995 1.00 92.88 165 ILE A C 1
ATOM 1391 O O . ILE A 1 165 ? 5.594 2.444 -3.297 1.00 92.88 165 ILE A O 1
ATOM 1395 N N . PHE A 1 166 ? 7.263 1.095 -3.902 1.00 94.62 166 PHE A N 1
ATOM 1396 C CA . PHE A 1 166 ? 6.908 1.103 -5.318 1.00 94.62 166 PHE A CA 1
ATOM 1397 C C . PHE A 1 166 ? 7.065 -0.281 -5.917 1.00 94.62 166 PHE A C 1
ATOM 1399 O O . PHE A 1 166 ? 7.694 -1.162 -5.328 1.00 94.62 166 PHE A O 1
ATOM 1406 N N . TYR A 1 167 ? 6.459 -0.476 -7.080 1.00 94.69 167 TYR A N 1
ATOM 1407 C CA . TYR A 1 167 ? 6.474 -1.761 -7.755 1.00 94.69 167 TYR A CA 1
ATOM 1408 C C . TYR A 1 167 ? 7.114 -1.634 -9.125 1.00 94.69 167 TYR A C 1
ATOM 1410 O O . TYR A 1 167 ? 6.830 -0.686 -9.854 1.00 94.69 167 TYR A O 1
ATOM 1418 N N . VAL A 1 168 ? 7.937 -2.611 -9.482 1.00 94.12 168 VAL A N 1
ATOM 1419 C CA . VAL A 1 168 ? 8.581 -2.693 -10.793 1.00 94.12 168 VAL A CA 1
ATOM 1420 C C . VAL A 1 168 ? 8.217 -4.029 -11.417 1.00 94.12 168 VAL A C 1
ATOM 1422 O O . VAL A 1 168 ? 8.408 -5.082 -10.806 1.00 94.12 168 VAL A O 1
ATOM 1425 N N . ASN A 1 169 ? 7.643 -3.982 -12.614 1.00 93.88 169 ASN A N 1
ATOM 1426 C CA . ASN A 1 169 ? 7.299 -5.158 -13.402 1.00 93.88 169 ASN A CA 1
ATOM 1427 C C . ASN A 1 169 ? 8.391 -5.383 -14.450 1.00 93.88 169 ASN A C 1
ATOM 1429 O O . ASN A 1 169 ? 8.506 -4.610 -15.400 1.00 93.88 169 ASN A O 1
ATOM 1433 N N . TYR A 1 170 ? 9.195 -6.429 -14.276 1.00 92.00 170 TYR A N 1
ATOM 1434 C CA . TYR A 1 170 ? 10.240 -6.808 -15.228 1.00 92.00 170 TYR A CA 1
ATOM 1435 C C . TYR A 1 170 ? 9.717 -7.831 -16.232 1.00 92.00 170 TYR A C 1
ATOM 1437 O O . TYR A 1 170 ? 8.965 -8.730 -15.855 1.00 92.00 170 TYR A O 1
ATOM 1445 N N . ARG A 1 171 ? 10.157 -7.746 -17.492 1.00 90.25 171 ARG A N 1
ATOM 1446 C CA . ARG A 1 171 ? 9.822 -8.715 -18.549 1.00 90.25 171 ARG A CA 1
ATOM 1447 C C . ARG A 1 171 ? 10.510 -10.059 -18.314 1.00 90.25 171 ARG A C 1
ATOM 1449 O O . ARG A 1 171 ? 9.894 -11.101 -18.531 1.00 90.25 171 ARG A O 1
ATOM 1456 N N . THR A 1 172 ? 11.752 -10.044 -17.830 1.00 86.44 172 THR A N 1
ATOM 1457 C CA . THR A 1 172 ? 12.519 -11.232 -17.420 1.00 86.44 172 THR A CA 1
ATOM 1458 C C . THR A 1 172 ? 12.851 -11.204 -15.929 1.00 86.44 172 THR A C 1
ATOM 1460 O O . THR A 1 172 ? 12.868 -10.147 -15.300 1.00 86.44 172 THR A O 1
ATOM 1463 N N . SER A 1 173 ? 13.093 -12.375 -15.336 1.00 80.81 173 SER A N 1
ATOM 1464 C CA . SER A 1 173 ? 13.466 -12.477 -13.924 1.00 80.81 173 SER A CA 1
ATOM 1465 C C . SER A 1 173 ? 14.819 -11.818 -13.649 1.00 80.81 173 SER A C 1
ATOM 1467 O O . SER A 1 173 ? 15.755 -11.930 -14.439 1.00 80.81 173 SER A O 1
ATOM 1469 N N . ILE A 1 174 ? 14.935 -11.189 -12.476 1.00 72.12 174 ILE A N 1
ATOM 1470 C CA . ILE A 1 174 ? 16.182 -10.565 -12.005 1.00 72.12 174 ILE A CA 1
ATOM 1471 C C . ILE A 1 174 ? 17.290 -11.619 -11.814 1.00 72.12 174 ILE A C 1
ATOM 1473 O O . ILE A 1 174 ? 18.445 -11.347 -12.111 1.00 72.12 174 ILE A O 1
ATOM 1477 N N . GLU A 1 175 ? 16.937 -12.847 -11.417 1.00 66.50 175 GLU A N 1
ATOM 1478 C CA . GLU A 1 175 ? 17.877 -13.958 -11.164 1.00 66.50 175 GLU A CA 1
ATOM 1479 C C . GLU A 1 175 ? 18.715 -14.373 -12.387 1.00 66.50 175 GLU A C 1
ATOM 1481 O O . GLU A 1 175 ? 19.790 -14.940 -12.225 1.00 66.50 175 GLU A O 1
ATOM 1486 N N . ASN A 1 176 ? 18.253 -14.080 -13.607 1.00 54.38 176 ASN A N 1
ATOM 1487 C CA . ASN A 1 176 ? 18.978 -14.423 -14.834 1.00 54.38 176 ASN A CA 1
ATOM 1488 C C . ASN A 1 176 ? 19.917 -13.303 -15.309 1.00 54.38 176 ASN A C 1
ATOM 1490 O O . ASN A 1 176 ? 20.731 -13.521 -16.205 1.00 54.38 176 ASN A O 1
ATOM 1494 N N . ASN A 1 177 ? 19.822 -12.113 -14.716 1.00 54.66 177 ASN A N 1
ATOM 1495 C CA . ASN A 1 177 ? 20.628 -10.960 -15.081 1.00 54.66 177 ASN A CA 1
ATOM 1496 C C . ASN A 1 177 ? 21.810 -10.844 -14.112 1.00 54.66 177 ASN A C 1
ATOM 1498 O O . ASN A 1 177 ? 21.850 -9.946 -13.276 1.00 54.66 177 ASN A O 1
ATOM 1502 N N . ASN A 1 178 ? 22.797 -11.737 -14.247 1.00 49.78 178 ASN A N 1
ATOM 1503 C CA . ASN A 1 178 ? 24.134 -11.548 -13.668 1.00 49.78 178 ASN A CA 1
ATOM 1504 C C . ASN A 1 178 ? 24.873 -10.438 -14.433 1.00 49.78 178 ASN A C 1
ATOM 1506 O O . ASN A 1 178 ? 25.893 -10.676 -15.078 1.00 49.78 178 ASN A O 1
ATOM 1510 N N . ILE A 1 179 ? 24.316 -9.232 -14.443 1.00 53.97 179 ILE A N 1
ATOM 1511 C CA . ILE A 1 179 ? 24.970 -8.074 -15.033 1.00 53.97 179 ILE A CA 1
ATOM 1512 C C . ILE A 1 179 ? 25.811 -7.475 -13.912 1.00 53.97 179 ILE A C 1
ATOM 1514 O O . ILE A 1 179 ? 25.267 -7.079 -12.887 1.00 53.97 179 ILE A O 1
ATOM 1518 N N . GLN A 1 180 ? 27.132 -7.445 -14.098 1.00 52.44 180 GLN A N 1
ATOM 1519 C CA . GLN A 1 180 ? 28.024 -6.603 -13.302 1.00 52.44 180 GLN A CA 1
ATOM 1520 C C . GLN A 1 180 ? 27.541 -5.160 -13.445 1.00 52.44 180 GLN A C 1
ATOM 1522 O O . GLN A 1 180 ? 27.781 -4.510 -14.463 1.00 52.44 180 GLN A O 1
ATOM 1527 N N . THR A 1 181 ? 26.786 -4.681 -12.468 1.00 58.16 181 THR A N 1
ATOM 1528 C CA . THR A 1 181 ? 26.306 -3.308 -12.431 1.00 58.16 181 THR A CA 1
ATOM 1529 C C . THR A 1 181 ? 27.452 -2.383 -12.033 1.00 58.16 181 THR A C 1
ATOM 1531 O O . THR A 1 181 ? 28.327 -2.732 -11.246 1.00 58.16 181 THR A O 1
ATOM 1534 N N . GLN A 1 182 ? 27.475 -1.176 -12.600 1.00 63.25 182 GLN A N 1
ATOM 1535 C CA . GLN A 1 182 ? 28.466 -0.135 -12.284 1.00 63.25 182 GLN A CA 1
ATOM 1536 C C . GLN A 1 182 ? 28.214 0.520 -10.913 1.00 63.25 182 GLN A C 1
ATOM 1538 O O . GLN A 1 182 ? 28.754 1.584 -10.615 1.00 63.25 182 GLN A O 1
ATOM 1543 N N . HIS A 1 183 ? 27.331 -0.064 -10.104 1.00 74.06 183 HIS A N 1
ATOM 1544 C CA . HIS A 1 183 ? 26.812 0.551 -8.897 1.00 74.06 183 HIS A CA 1
ATOM 1545 C C . HIS A 1 183 ? 27.648 0.135 -7.689 1.00 74.06 183 HIS A C 1
ATOM 1547 O O . HIS A 1 183 ? 28.376 -0.858 -7.695 1.00 74.06 183 HIS A O 1
ATOM 1553 N N . SER A 1 184 ? 27.565 0.923 -6.620 1.00 74.50 184 SER A N 1
ATOM 1554 C CA . SER A 1 184 ? 28.251 0.570 -5.382 1.00 74.50 184 SER A CA 1
ATOM 1555 C C . SER A 1 184 ? 27.697 -0.744 -4.813 1.00 74.50 184 SER A C 1
ATOM 1557 O O . SER A 1 184 ? 26.487 -0.959 -4.779 1.00 74.50 184 SER A O 1
ATOM 1559 N N . ILE A 1 185 ? 28.573 -1.596 -4.273 1.00 77.94 185 ILE A N 1
ATOM 1560 C CA . ILE A 1 185 ? 28.183 -2.849 -3.591 1.00 77.94 185 ILE A CA 1
ATOM 1561 C C . ILE A 1 185 ? 27.126 -2.576 -2.502 1.00 77.94 185 ILE A C 1
ATOM 1563 O O . ILE A 1 185 ? 26.214 -3.370 -2.271 1.00 77.94 185 ILE A O 1
ATOM 1567 N N . VAL A 1 186 ? 27.230 -1.416 -1.844 1.00 79.56 186 VAL A N 1
ATOM 1568 C CA . VAL A 1 186 ? 26.292 -0.962 -0.810 1.00 79.56 186 VAL A CA 1
ATOM 1569 C C . VAL A 1 186 ? 24.892 -0.723 -1.385 1.00 79.56 186 VAL A C 1
ATOM 1571 O O . VAL A 1 186 ? 23.910 -1.132 -0.761 1.00 79.56 186 VAL A O 1
ATOM 1574 N N . TYR A 1 187 ? 24.785 -0.105 -2.565 1.00 82.12 187 TYR A N 1
ATOM 1575 C CA . TYR A 1 187 ? 23.514 0.087 -3.263 1.00 82.12 187 TYR A CA 1
ATOM 1576 C C . TYR A 1 187 ? 22.863 -1.257 -3.601 1.00 82.12 187 TYR A C 1
ATOM 1578 O O . TYR A 1 187 ? 21.734 -1.514 -3.182 1.00 82.12 187 TYR A O 1
ATOM 1586 N N . GLU A 1 188 ? 23.596 -2.140 -4.282 1.00 82.31 188 GLU A N 1
ATOM 1587 C CA . GLU A 1 188 ? 23.080 -3.441 -4.725 1.00 82.31 188 GLU A CA 1
ATOM 1588 C C . GLU A 1 188 ? 22.570 -4.276 -3.548 1.00 82.31 188 GLU A C 1
ATOM 1590 O O . GLU A 1 188 ? 21.452 -4.793 -3.573 1.00 82.31 188 GLU A O 1
ATOM 1595 N N . HIS A 1 189 ? 23.354 -4.353 -2.469 1.00 81.44 189 HIS A N 1
ATOM 1596 C CA . HIS A 1 189 ? 22.957 -5.066 -1.260 1.00 81.44 189 HIS A CA 1
ATOM 1597 C C . HIS A 1 189 ? 21.700 -4.460 -0.615 1.00 81.44 189 HIS A C 1
ATOM 1599 O O . HIS A 1 189 ? 20.811 -5.191 -0.168 1.00 81.44 189 HIS A O 1
ATOM 1605 N N . THR A 1 190 ? 21.595 -3.129 -0.579 1.00 80.56 190 THR A N 1
ATOM 1606 C CA . THR A 1 190 ? 20.434 -2.433 -0.004 1.00 80.56 190 THR A CA 1
ATOM 1607 C C . THR A 1 190 ? 19.171 -2.703 -0.815 1.00 80.56 190 THR A C 1
ATOM 1609 O O . THR A 1 190 ? 18.154 -3.109 -0.254 1.00 80.56 190 THR A O 1
ATOM 1612 N N . ILE A 1 191 ? 19.233 -2.540 -2.136 1.00 84.00 191 ILE A N 1
ATOM 1613 C CA . ILE A 1 191 ? 18.092 -2.752 -3.026 1.00 84.00 191 ILE A CA 1
ATOM 1614 C C . ILE A 1 191 ? 17.638 -4.212 -3.021 1.00 84.00 191 ILE A C 1
ATOM 1616 O O . ILE A 1 191 ? 16.441 -4.479 -2.896 1.00 84.00 191 ILE A O 1
ATOM 1620 N N . ASN A 1 192 ? 18.574 -5.160 -3.070 1.00 83.69 192 ASN A N 1
ATOM 1621 C CA . ASN A 1 192 ? 18.248 -6.583 -3.033 1.00 83.69 192 ASN A CA 1
ATOM 1622 C C . ASN A 1 192 ? 17.535 -6.968 -1.729 1.00 83.69 192 ASN A C 1
ATOM 1624 O O . ASN A 1 192 ? 16.522 -7.663 -1.776 1.00 83.69 192 ASN A O 1
ATOM 1628 N N . ASN A 1 193 ? 17.976 -6.439 -0.583 1.00 86.19 193 ASN A N 1
ATOM 1629 C CA . ASN A 1 193 ? 17.317 -6.675 0.708 1.00 86.19 193 ASN A CA 1
ATOM 1630 C C . ASN A 1 193 ? 15.954 -5.979 0.845 1.00 86.19 193 ASN A C 1
ATOM 1632 O O . ASN A 1 193 ? 15.099 -6.427 1.614 1.00 86.19 193 ASN A O 1
ATOM 1636 N N . CYS A 1 194 ? 15.745 -4.883 0.118 1.00 86.06 194 CYS A N 1
ATOM 1637 C CA . CYS A 1 194 ? 14.507 -4.109 0.130 1.00 86.06 194 CYS A CA 1
ATOM 1638 C C . CYS A 1 194 ? 13.497 -4.547 -0.940 1.00 86.06 194 CYS A C 1
ATOM 1640 O O . CYS A 1 194 ? 12.349 -4.094 -0.898 1.00 86.06 194 CYS A O 1
ATOM 1642 N N . SER A 1 195 ? 13.897 -5.403 -1.883 1.00 89.75 195 SER A N 1
ATOM 1643 C CA . SER A 1 195 ? 13.051 -5.885 -2.973 1.00 89.75 195 SER A CA 1
ATOM 1644 C C . SER A 1 195 ? 12.479 -7.274 -2.683 1.00 89.75 195 SER A C 1
ATOM 1646 O O . SER A 1 195 ? 13.105 -8.132 -2.061 1.00 89.75 195 SER A O 1
ATOM 1648 N N . LYS A 1 196 ? 11.244 -7.519 -3.123 1.00 90.62 196 LYS A N 1
ATOM 1649 C CA . LYS A 1 196 ? 10.590 -8.820 -2.968 1.00 90.62 196 LYS A CA 1
ATOM 1650 C C . LYS A 1 196 ? 9.628 -9.093 -4.111 1.00 90.62 196 LYS A C 1
ATOM 1652 O O . LYS A 1 196 ? 8.778 -8.264 -4.413 1.00 90.62 196 LYS A O 1
ATOM 1657 N N . ARG A 1 197 ? 9.672 -10.300 -4.681 1.00 90.75 197 ARG A N 1
ATOM 1658 C CA . ARG A 1 197 ? 8.683 -10.735 -5.678 1.00 90.75 197 ARG A CA 1
ATOM 1659 C C . ARG A 1 197 ? 7.286 -10.848 -5.058 1.00 90.75 197 ARG A C 1
ATOM 1661 O O . ARG A 1 197 ? 7.110 -11.480 -4.009 1.00 90.75 197 ARG A O 1
ATOM 1668 N N . VAL A 1 198 ? 6.284 -10.272 -5.717 1.00 89.56 198 VAL A N 1
ATOM 1669 C CA . VAL A 1 198 ? 4.896 -10.223 -5.232 1.00 89.56 198 VAL A CA 1
ATOM 1670 C C . VAL A 1 198 ? 3.886 -10.544 -6.330 1.00 89.56 198 VAL A C 1
ATOM 1672 O O . VAL A 1 198 ? 4.137 -10.337 -7.511 1.00 89.56 198 VAL A O 1
ATOM 1675 N N . ASN A 1 199 ? 2.700 -11.001 -5.919 1.00 89.25 199 ASN A N 1
ATOM 1676 C CA . ASN A 1 199 ? 1.560 -11.219 -6.810 1.00 89.25 199 ASN A CA 1
ATOM 1677 C C . ASN A 1 199 ? 0.480 -10.174 -6.487 1.00 89.25 199 ASN A C 1
ATOM 1679 O O . ASN A 1 199 ? -0.290 -10.344 -5.537 1.00 89.25 199 ASN A O 1
ATOM 1683 N N . ARG A 1 200 ? 0.457 -9.071 -7.244 1.00 86.44 200 ARG A N 1
ATOM 1684 C CA . ARG A 1 200 ? -0.522 -7.973 -7.139 1.00 86.44 200 ARG A CA 1
ATOM 1685 C C . ARG A 1 200 ? -1.187 -7.746 -8.489 1.00 86.44 200 ARG A C 1
ATOM 1687 O O . ARG A 1 200 ? -0.569 -8.001 -9.511 1.00 86.44 200 ARG A O 1
ATOM 1694 N N . LEU A 1 201 ? -2.421 -7.247 -8.481 1.00 85.62 201 LEU A N 1
ATOM 1695 C CA . LEU A 1 201 ? -3.089 -6.796 -9.700 1.00 85.62 201 LEU A CA 1
ATOM 1696 C C . LEU A 1 201 ? -2.538 -5.428 -10.100 1.00 85.62 201 LEU A C 1
ATOM 1698 O O . LEU A 1 201 ? -2.477 -4.527 -9.264 1.00 85.62 201 LEU A O 1
ATOM 1702 N N . LEU A 1 202 ? -2.149 -5.287 -11.364 1.00 88.94 202 LEU A N 1
ATOM 1703 C CA . LEU A 1 202 ? -1.670 -4.024 -11.914 1.00 88.94 202 LEU A CA 1
ATOM 1704 C C . LEU A 1 202 ? -2.840 -3.154 -12.398 1.00 88.94 202 LEU A C 1
ATOM 1706 O O . LEU A 1 202 ? -3.911 -3.684 -12.726 1.00 88.94 202 LEU A O 1
ATOM 1710 N N . PRO A 1 203 ? -2.658 -1.821 -12.463 1.00 87.38 203 PRO A N 1
ATOM 1711 C CA . PRO A 1 203 ? -3.655 -0.924 -13.032 1.00 87.38 203 PRO A CA 1
ATOM 1712 C C . PRO A 1 203 ? -4.126 -1.407 -14.408 1.00 87.38 203 PRO A C 1
ATOM 1714 O O . PRO A 1 203 ? -3.326 -1.869 -15.217 1.00 87.38 203 PRO A O 1
ATOM 1717 N N . ARG A 1 204 ? -5.434 -1.298 -14.675 1.00 85.00 204 ARG A N 1
ATOM 1718 C CA . ARG A 1 204 ? -6.076 -1.744 -15.931 1.00 85.00 204 ARG A CA 1
ATOM 1719 C C . ARG A 1 204 ? -5.898 -3.237 -16.254 1.00 85.00 204 ARG A C 1
ATOM 1721 O O . ARG A 1 204 ? -6.062 -3.623 -17.404 1.00 85.00 204 ARG A O 1
ATOM 1728 N N . CYS A 1 205 ? -5.606 -4.071 -15.253 1.00 82.12 205 CYS A N 1
ATOM 1729 C CA . CYS A 1 205 ? -5.340 -5.502 -15.436 1.00 82.12 205 CYS A CA 1
ATOM 1730 C C . CYS A 1 205 ? -4.201 -5.780 -16.434 1.00 82.12 205 CYS A C 1
ATOM 1732 O O . CYS A 1 205 ? -4.238 -6.785 -17.143 1.00 82.12 205 CYS A O 1
ATOM 1734 N N . SER A 1 206 ? -3.194 -4.898 -16.488 1.00 84.25 206 SER A N 1
ATOM 1735 C CA . SER A 1 206 ? -1.979 -5.136 -17.271 1.00 84.25 206 SER A CA 1
ATOM 1736 C C . SER A 1 206 ? -1.321 -6.470 -16.904 1.00 84.25 206 SER A C 1
ATOM 1738 O O . SER A 1 206 ? -1.412 -6.937 -15.763 1.00 84.25 206 SER A O 1
ATOM 1740 N N . GLN A 1 207 ? -0.640 -7.075 -17.878 1.00 87.88 207 GLN A N 1
ATOM 1741 C CA . GLN A 1 207 ? 0.019 -8.364 -17.704 1.00 87.88 207 GLN A CA 1
ATOM 1742 C C . GLN A 1 207 ? 1.156 -8.281 -16.678 1.00 87.88 207 GLN A C 1
ATOM 1744 O O . GLN A 1 207 ? 2.058 -7.451 -16.767 1.00 87.88 207 GLN A O 1
ATOM 1749 N N . ILE A 1 208 ? 1.119 -9.195 -15.712 1.00 90.88 208 ILE A N 1
ATOM 1750 C CA . ILE A 1 208 ? 2.139 -9.333 -14.674 1.00 90.88 208 ILE A CA 1
ATOM 1751 C C . ILE A 1 208 ? 3.173 -10.348 -15.160 1.00 90.88 208 ILE A C 1
ATOM 1753 O O . ILE A 1 208 ? 2.821 -11.498 -15.425 1.00 90.88 208 ILE A O 1
ATOM 1757 N N . TYR A 1 209 ? 4.434 -9.932 -15.255 1.00 90.31 209 TYR A N 1
ATOM 1758 C CA . TYR A 1 209 ? 5.554 -10.799 -15.618 1.00 90.31 209 TYR A CA 1
ATOM 1759 C C . TYR A 1 209 ? 6.322 -11.186 -14.348 1.00 90.31 209 TYR A C 1
ATOM 1761 O O . TYR A 1 209 ? 5.980 -12.158 -13.666 1.00 90.31 209 TYR A O 1
ATOM 1769 N N . TYR A 1 210 ? 7.313 -10.378 -13.972 1.00 91.81 210 TYR A N 1
ATOM 1770 C CA . TYR A 1 210 ? 8.069 -10.515 -12.736 1.00 91.81 210 TYR A CA 1
ATOM 1771 C C . TYR A 1 210 ? 7.940 -9.224 -11.932 1.00 91.81 210 TYR A C 1
ATOM 1773 O O . TYR A 1 210 ? 8.743 -8.303 -12.058 1.00 91.81 210 TYR A O 1
ATOM 1781 N N . LEU A 1 211 ? 6.883 -9.155 -11.122 1.00 93.19 211 LEU A N 1
ATOM 1782 C CA . LEU A 1 211 ? 6.577 -7.991 -10.299 1.00 93.19 211 LEU A CA 1
ATOM 1783 C C . LEU A 1 211 ? 7.319 -8.045 -8.963 1.00 93.19 211 LEU A C 1
ATOM 1785 O O . LEU A 1 211 ? 7.162 -8.996 -8.190 1.00 93.19 211 LEU A O 1
ATOM 1789 N N . TYR A 1 212 ? 8.069 -6.988 -8.672 1.00 93.19 212 TYR A N 1
ATOM 1790 C CA . TYR A 1 212 ? 8.796 -6.810 -7.421 1.00 93.19 212 TYR A CA 1
ATOM 1791 C C . TYR A 1 212 ? 8.293 -5.574 -6.679 1.00 93.19 212 TYR A C 1
ATOM 1793 O O . TYR A 1 212 ? 8.086 -4.520 -7.272 1.00 93.19 212 TYR A O 1
ATOM 1801 N N . GLU A 1 213 ? 8.083 -5.725 -5.376 1.00 94.44 213 GLU A N 1
ATOM 1802 C CA . GLU A 1 213 ? 7.814 -4.654 -4.420 1.00 94.44 213 GLU A CA 1
ATOM 1803 C C . GLU A 1 213 ? 9.147 -4.192 -3.830 1.00 94.44 213 GLU A C 1
ATOM 1805 O O . GLU A 1 213 ? 9.873 -5.009 -3.264 1.00 94.44 213 GLU A O 1
ATOM 1810 N N . TYR A 1 214 ? 9.448 -2.902 -3.943 1.00 93.44 214 TYR A N 1
ATOM 1811 C CA . TYR A 1 214 ? 10.601 -2.252 -3.326 1.00 93.44 214 TYR A CA 1
ATOM 1812 C C . TYR A 1 214 ? 10.113 -1.458 -2.127 1.00 93.44 214 TYR A C 1
ATOM 1814 O O . TYR A 1 214 ? 9.252 -0.592 -2.273 1.00 93.44 214 TYR A O 1
ATOM 1822 N N . ARG A 1 215 ? 10.658 -1.745 -0.943 1.00 93.69 215 ARG A N 1
ATOM 1823 C CA . ARG A 1 215 ? 10.333 -1.055 0.309 1.00 93.69 215 ARG A CA 1
ATOM 1824 C C . ARG A 1 215 ? 11.584 -0.389 0.868 1.00 93.69 215 ARG A C 1
ATOM 1826 O O . ARG A 1 215 ? 12.387 -1.033 1.539 1.00 93.69 215 ARG A O 1
ATOM 1833 N N . LEU A 1 216 ? 11.722 0.903 0.606 1.00 91.31 216 LEU A N 1
ATOM 1834 C CA . LEU A 1 216 ? 12.895 1.694 0.962 1.00 91.31 216 LEU A CA 1
ATOM 1835 C C . LEU A 1 216 ? 12.547 2.731 2.018 1.00 91.31 216 LEU A C 1
ATOM 1837 O O . LEU A 1 216 ? 11.483 3.339 1.987 1.00 91.31 216 LEU A O 1
ATOM 1841 N N . ASP A 1 217 ? 13.462 2.963 2.948 1.00 90.00 217 ASP A N 1
ATOM 1842 C CA . ASP A 1 217 ? 13.383 4.162 3.773 1.00 90.00 217 ASP A CA 1
ATOM 1843 C C . ASP A 1 217 ? 13.556 5.399 2.893 1.00 90.00 217 ASP A C 1
ATOM 1845 O O . ASP A 1 217 ? 14.302 5.370 1.914 1.00 90.00 217 ASP A O 1
ATOM 1849 N N . GLU A 1 218 ? 12.903 6.495 3.263 1.00 88.44 218 GLU A N 1
ATOM 1850 C CA . GLU A 1 218 ? 12.919 7.713 2.453 1.00 88.44 218 GLU A CA 1
ATOM 1851 C C . GLU A 1 218 ? 14.345 8.249 2.234 1.00 88.44 218 GLU A C 1
ATOM 1853 O O . GLU A 1 218 ? 14.703 8.627 1.123 1.00 88.44 218 GLU A O 1
ATOM 1858 N N . ASN A 1 219 ? 15.206 8.159 3.249 1.00 87.94 219 ASN A N 1
ATOM 1859 C CA . ASN A 1 219 ? 16.604 8.588 3.143 1.00 87.94 219 ASN A CA 1
ATOM 1860 C C . ASN A 1 219 ? 17.393 7.723 2.161 1.00 87.94 219 ASN A C 1
ATOM 1862 O O . ASN A 1 219 ? 18.169 8.247 1.372 1.00 87.94 219 ASN A O 1
ATOM 1866 N N . HIS A 1 220 ? 17.176 6.404 2.171 1.00 89.06 220 HIS A N 1
ATOM 1867 C CA . HIS A 1 220 ? 17.808 5.519 1.192 1.00 89.06 220 HIS A CA 1
ATOM 1868 C C . HIS A 1 220 ? 17.293 5.809 -0.219 1.00 89.06 220 HIS A C 1
ATOM 1870 O O . HIS A 1 220 ? 18.083 5.823 -1.156 1.00 89.06 220 HIS A O 1
ATOM 1876 N N . PHE A 1 221 ? 15.995 6.088 -0.369 1.00 90.12 221 PHE A N 1
ATOM 1877 C CA . PHE A 1 221 ? 15.420 6.451 -1.661 1.00 90.12 221 PHE A CA 1
ATOM 1878 C C . PHE A 1 221 ? 16.047 7.731 -2.228 1.00 90.12 221 PHE A C 1
ATOM 1880 O O . PHE A 1 221 ? 16.405 7.742 -3.399 1.00 90.12 221 PHE A O 1
ATOM 1887 N N . TYR A 1 222 ? 16.235 8.775 -1.414 1.00 89.19 222 TYR A N 1
ATOM 1888 C CA . TYR A 1 222 ? 16.904 10.002 -1.856 1.00 89.19 222 TYR A CA 1
ATOM 1889 C C . TYR A 1 222 ? 18.391 9.797 -2.147 1.00 89.19 222 TYR A C 1
ATOM 1891 O O . TYR A 1 222 ? 18.865 10.233 -3.194 1.00 89.19 222 TYR A O 1
ATOM 1899 N N . ASN A 1 223 ? 19.113 9.110 -1.257 1.00 90.06 223 ASN A N 1
ATOM 1900 C CA . ASN A 1 223 ? 20.549 8.870 -1.417 1.00 90.06 223 ASN A CA 1
ATOM 1901 C C . ASN A 1 223 ? 20.868 8.096 -2.700 1.00 90.06 223 ASN A C 1
ATOM 1903 O O . ASN A 1 223 ? 21.875 8.372 -3.341 1.00 90.06 223 ASN A O 1
ATOM 1907 N N . TYR A 1 224 ? 20.008 7.148 -3.072 1.00 89.56 224 TYR A N 1
ATOM 1908 C CA . TYR A 1 224 ? 20.195 6.295 -4.242 1.00 89.56 224 TYR A CA 1
ATOM 1909 C C . TYR A 1 224 ? 19.277 6.659 -5.413 1.00 89.56 224 TYR A C 1
ATOM 1911 O O . TYR A 1 224 ? 19.109 5.866 -6.335 1.00 89.56 224 TYR A O 1
ATOM 1919 N N . TYR A 1 225 ? 18.655 7.839 -5.394 1.00 90.69 225 TYR A N 1
ATOM 1920 C CA . TYR A 1 225 ? 17.641 8.215 -6.380 1.00 90.69 225 TYR A CA 1
ATOM 1921 C C . TYR A 1 225 ? 18.166 8.133 -7.818 1.00 90.69 225 TYR A C 1
ATOM 1923 O O . TYR A 1 225 ? 17.483 7.611 -8.695 1.00 90.69 225 TYR A O 1
ATOM 1931 N N . THR A 1 226 ? 19.386 8.616 -8.064 1.00 91.12 226 THR A N 1
ATOM 1932 C CA . THR A 1 226 ? 20.023 8.597 -9.391 1.00 91.12 226 THR A CA 1
ATOM 1933 C C . THR A 1 226 ? 20.231 7.180 -9.909 1.00 91.12 226 THR A C 1
ATOM 1935 O O . THR A 1 226 ? 19.911 6.888 -11.061 1.00 91.12 226 THR A O 1
ATOM 1938 N N . ASP A 1 227 ? 20.708 6.296 -9.040 1.00 89.62 227 ASP A N 1
ATOM 1939 C CA . ASP A 1 227 ? 21.003 4.901 -9.356 1.00 89.62 227 ASP A CA 1
ATOM 1940 C C . ASP A 1 227 ? 19.697 4.145 -9.631 1.00 89.62 227 ASP A C 1
ATOM 1942 O O . ASP A 1 227 ? 19.575 3.457 -10.642 1.00 89.62 227 ASP A O 1
ATOM 1946 N N . ILE A 1 228 ? 18.667 4.387 -8.809 1.00 90.62 228 ILE A N 1
ATOM 1947 C CA . ILE A 1 228 ? 17.318 3.846 -9.013 1.00 90.62 228 ILE A CA 1
ATOM 1948 C C . ILE A 1 228 ? 16.762 4.305 -10.363 1.00 90.62 228 ILE A C 1
ATOM 1950 O O . ILE A 1 228 ? 16.286 3.480 -11.132 1.00 90.62 228 ILE A O 1
ATOM 1954 N N . MET A 1 229 ? 16.818 5.598 -10.695 1.00 90.94 229 MET A N 1
ATOM 1955 C CA . MET A 1 229 ? 16.298 6.087 -11.982 1.00 90.94 229 MET A CA 1
ATOM 1956 C C . MET A 1 229 ? 17.050 5.495 -13.177 1.00 90.94 229 MET A C 1
ATOM 1958 O O . MET A 1 229 ? 16.436 5.211 -14.206 1.00 90.94 229 MET A O 1
ATOM 1962 N N . THR A 1 230 ? 18.357 5.277 -13.028 1.00 89.75 230 THR A N 1
ATOM 1963 C CA . THR A 1 230 ? 19.186 4.622 -14.044 1.00 89.75 230 THR A CA 1
ATOM 1964 C C . THR A 1 230 ? 18.738 3.176 -14.246 1.00 89.75 230 THR A C 1
ATOM 1966 O O . THR A 1 230 ? 18.434 2.791 -15.376 1.00 89.75 230 THR A O 1
ATOM 1969 N N . ASP A 1 231 ? 18.564 2.407 -13.169 1.00 87.12 231 ASP A N 1
ATOM 1970 C CA . ASP A 1 231 ? 18.052 1.032 -13.238 1.00 87.12 231 ASP A CA 1
ATOM 1971 C C . ASP A 1 231 ? 16.650 0.976 -13.852 1.00 87.12 231 ASP A C 1
ATOM 1973 O O . ASP A 1 231 ? 16.352 0.099 -14.667 1.00 87.12 231 ASP A O 1
ATOM 1977 N N . LEU A 1 232 ? 15.795 1.942 -13.498 1.00 89.06 232 LEU A N 1
ATOM 1978 C CA . LEU A 1 232 ? 14.418 2.039 -13.977 1.00 89.06 232 LEU A CA 1
ATOM 1979 C C . LEU A 1 232 ? 14.296 2.384 -15.468 1.00 89.06 232 LEU A C 1
ATOM 1981 O O . LEU A 1 232 ? 13.237 2.171 -16.058 1.00 89.06 232 LEU A O 1
ATOM 1985 N N . SER A 1 233 ? 15.369 2.878 -16.087 1.00 88.12 233 SER A N 1
ATOM 1986 C CA . SER A 1 233 ? 15.424 3.169 -17.524 1.00 88.12 233 SER A CA 1
ATOM 1987 C C . SER A 1 233 ? 15.690 1.934 -18.399 1.00 88.12 233 SER A C 1
ATOM 1989 O O . SER A 1 233 ? 15.632 2.017 -19.626 1.00 88.12 233 SER A O 1
ATOM 1991 N N . ASN A 1 234 ? 15.968 0.777 -17.790 1.00 86.44 234 ASN A N 1
ATOM 1992 C CA . ASN A 1 234 ? 16.303 -0.447 -18.507 1.00 86.44 234 ASN A CA 1
ATOM 1993 C C . ASN A 1 234 ? 15.130 -0.953 -19.377 1.00 86.44 234 ASN A C 1
ATOM 1995 O O . ASN A 1 234 ? 13.994 -1.060 -18.920 1.00 86.44 234 ASN A O 1
ATOM 1999 N N . LEU A 1 235 ? 15.423 -1.367 -20.616 1.00 86.44 235 LEU A N 1
ATOM 2000 C CA . LEU A 1 235 ? 14.468 -1.948 -21.578 1.00 86.44 235 LEU A CA 1
ATOM 2001 C C . LEU A 1 235 ? 13.721 -3.186 -21.047 1.00 86.44 235 LEU A C 1
ATOM 2003 O O . LEU A 1 235 ? 12.622 -3.504 -21.508 1.00 86.44 235 LEU A O 1
ATOM 2007 N N . ASN A 1 236 ? 14.308 -3.898 -20.080 1.00 89.19 236 ASN A N 1
ATOM 2008 C CA . ASN A 1 236 ? 13.668 -5.036 -19.422 1.00 89.19 236 ASN A CA 1
ATOM 2009 C C . ASN A 1 236 ? 12.478 -4.628 -18.531 1.00 89.19 236 ASN A C 1
ATOM 2011 O O . ASN A 1 236 ? 11.706 -5.481 -18.096 1.00 89.19 236 ASN A O 1
ATOM 2015 N N . ILE A 1 237 ? 12.305 -3.343 -18.239 1.00 91.88 237 ILE A N 1
ATOM 2016 C CA . ILE A 1 237 ? 11.218 -2.866 -17.392 1.00 91.88 237 ILE A CA 1
ATOM 2017 C C . ILE A 1 237 ? 9.981 -2.641 -18.255 1.00 91.88 237 ILE A C 1
ATOM 2019 O O . ILE A 1 237 ? 9.989 -1.910 -19.243 1.00 91.88 237 ILE A O 1
ATOM 2023 N N . GLU A 1 238 ? 8.897 -3.323 -17.895 1.00 91.94 238 GLU A N 1
ATOM 2024 C CA . GLU A 1 238 ? 7.590 -3.127 -18.516 1.00 91.94 238 GLU A CA 1
ATOM 2025 C C . GLU A 1 238 ? 6.873 -1.922 -17.906 1.00 91.94 238 GLU A C 1
ATOM 2027 O O . GLU A 1 238 ? 6.266 -1.142 -18.638 1.00 91.94 238 GLU A O 1
ATOM 2032 N N . GLY A 1 239 ? 6.989 -1.735 -16.590 1.00 91.56 239 GLY A N 1
ATOM 2033 C CA . GLY A 1 239 ? 6.318 -0.643 -15.903 1.00 91.56 239 GLY A CA 1
ATOM 2034 C C . GLY A 1 239 ? 6.777 -0.438 -14.465 1.00 91.56 239 GLY A C 1
ATOM 2035 O O . GLY A 1 239 ? 7.154 -1.381 -13.764 1.00 91.56 239 GLY A O 1
ATOM 2036 N N . VAL A 1 240 ? 6.698 0.819 -14.025 1.00 94.31 240 VAL A N 1
ATOM 2037 C CA . VAL A 1 240 ? 6.945 1.254 -12.646 1.00 94.31 240 VAL A CA 1
ATOM 2038 C C . VAL A 1 240 ? 5.659 1.842 -12.084 1.00 94.31 240 VAL A C 1
ATOM 2040 O O . VAL A 1 240 ? 5.026 2.694 -12.709 1.00 94.31 240 VAL A O 1
ATOM 2043 N N . TYR A 1 241 ? 5.272 1.407 -10.889 1.00 93.19 241 TYR A N 1
ATOM 2044 C CA . TYR A 1 241 ? 4.002 1.764 -10.268 1.00 93.19 241 TYR A CA 1
ATOM 2045 C C . TYR A 1 241 ? 4.211 2.333 -8.871 1.00 93.19 241 TYR A C 1
ATOM 2047 O O . TYR A 1 241 ? 5.068 1.884 -8.115 1.00 93.19 241 TYR A O 1
ATOM 2055 N N . GLU A 1 242 ? 3.383 3.317 -8.524 1.00 92.38 242 GLU A N 1
ATOM 2056 C CA . GLU A 1 242 ? 3.318 3.956 -7.203 1.00 92.38 242 GLU A CA 1
ATOM 2057 C C . GLU A 1 242 ? 4.583 4.691 -6.724 1.00 92.38 242 GLU A C 1
ATOM 2059 O O . GLU A 1 242 ? 4.570 5.254 -5.632 1.00 92.38 242 GLU A O 1
ATOM 2064 N N . MET A 1 243 ? 5.647 4.778 -7.527 1.00 89.38 243 MET A N 1
ATOM 2065 C CA . MET A 1 243 ? 6.879 5.494 -7.162 1.00 89.38 243 MET A CA 1
ATOM 2066 C C . MET A 1 243 ? 6.618 6.946 -6.740 1.00 89.38 243 MET A C 1
ATOM 2068 O O . MET A 1 243 ? 7.098 7.390 -5.697 1.00 89.38 243 MET A O 1
ATOM 2072 N N . ASN A 1 244 ? 5.750 7.634 -7.482 1.00 87.81 244 ASN A N 1
ATOM 2073 C CA . ASN A 1 244 ? 5.408 9.038 -7.252 1.00 87.81 244 ASN A CA 1
ATOM 2074 C C . ASN A 1 244 ? 4.258 9.242 -6.250 1.00 87.81 244 ASN A C 1
ATOM 2076 O O . ASN A 1 244 ? 3.794 10.367 -6.080 1.00 87.81 244 ASN A O 1
ATOM 2080 N N . VAL A 1 245 ? 3.769 8.184 -5.588 1.00 87.06 245 VAL A N 1
ATOM 2081 C CA . VAL A 1 245 ? 2.719 8.327 -4.567 1.00 87.06 245 VAL A CA 1
ATOM 2082 C C . VAL A 1 245 ? 3.312 9.040 -3.345 1.00 87.06 245 VAL A C 1
ATOM 2084 O O . VAL A 1 245 ? 4.311 8.552 -2.796 1.00 87.06 245 VAL A O 1
ATOM 2087 N N . PRO A 1 246 ? 2.734 10.178 -2.907 1.00 84.62 246 PRO A N 1
ATOM 2088 C CA . PRO A 1 246 ? 3.219 10.898 -1.735 1.00 84.62 246 PRO A CA 1
ATOM 2089 C C . PRO A 1 246 ? 3.097 10.049 -0.468 1.00 84.62 246 PRO A C 1
ATOM 2091 O O . PRO A 1 246 ? 2.152 9.273 -0.319 1.00 84.62 246 PRO A O 1
ATOM 2094 N N . LEU A 1 247 ? 4.037 10.222 0.465 1.00 82.62 247 LEU A N 1
ATOM 2095 C CA . LEU A 1 247 ? 4.068 9.449 1.710 1.00 82.62 247 LEU A CA 1
ATOM 2096 C C . LEU A 1 247 ? 2.839 9.690 2.596 1.00 82.62 247 LEU A C 1
ATOM 2098 O O . LEU A 1 247 ? 2.436 8.782 3.312 1.00 82.62 247 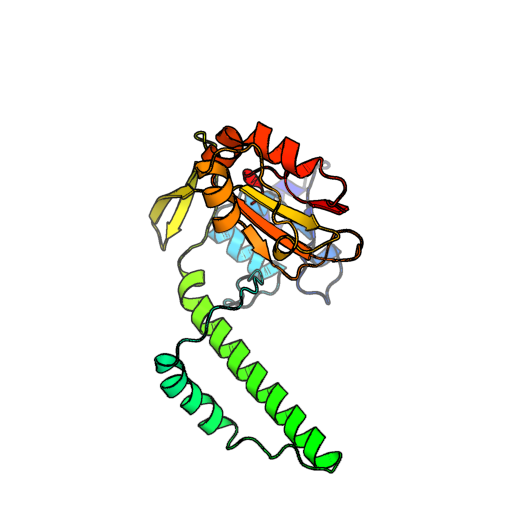LEU A O 1
ATOM 2102 N N . ASP A 1 248 ? 2.209 10.863 2.494 1.00 77.06 248 ASP A N 1
ATOM 2103 C CA . ASP A 1 248 ? 0.983 11.200 3.229 1.00 77.06 248 ASP A CA 1
ATOM 2104 C C . ASP A 1 248 ? -0.168 10.208 2.943 1.00 77.06 248 ASP A C 1
ATOM 2106 O O . ASP A 1 248 ? -1.030 9.987 3.796 1.00 77.06 248 ASP A O 1
ATOM 2110 N N . PHE A 1 249 ? -0.167 9.580 1.757 1.00 75.00 249 PHE A N 1
ATOM 2111 C CA . PHE A 1 249 ? -1.189 8.627 1.305 1.00 75.00 249 PHE A CA 1
ATOM 2112 C C . PHE A 1 249 ? -0.838 7.149 1.561 1.00 75.00 249 PHE A C 1
ATOM 2114 O O . PHE A 1 249 ? -1.599 6.273 1.138 1.00 75.00 249 PHE A O 1
ATOM 2121 N N . ARG A 1 250 ? 0.290 6.858 2.221 1.00 73.56 250 ARG A N 1
ATOM 2122 C CA . ARG A 1 250 ? 0.757 5.497 2.544 1.00 73.56 250 ARG A CA 1
ATOM 2123 C C . ARG A 1 250 ? 0.450 5.121 3.993 1.00 73.56 250 ARG A C 1
ATOM 2125 O O . ARG A 1 250 ? 0.044 3.954 4.201 1.00 73.56 250 ARG A O 1
#

Radius of gyration: 25.66 Å; chains: 1; bounding box: 64×71×49 Å

=== Feature glossary ===
Feature key, reading from the visual/contextual features back to the raw sequence:

Rendered structure images. Structure images are PyMOL renders from six orthogonal camera directions. Cartoon representation draws helices as coils and strands as arrows; sticks shows the backbone as bonds; surface shows the solvent-excluded envelope. Rainbow coloring maps sequence position to hue (blue→red, N→C); chain coloring assigns a distinct color per polypeptide.

Contact-map, Ramachandran, and PAE plots. Three diagnostic plots accompany the record. The Cα contact map visualizes the tertiary structure as a 2D adjacency matrix (8 Å cutoff, sequence-local contacts suppressed). The Ramachandran plot shows the distribution of backbone (φ, ψ) torsions, with points in the α and β basins reflecting secondary structure content. The PAE plot shows AlphaFold's inter-residue confidence as a color matrix.

InterPro / GO / CATH / organism. The annotation block draws on four external resources. InterPro: which protein families and domains the sequence belongs to. GO: standardized terms for what the protein does, what process it participates in, and where in the cell it acts. CATH: which structural fold it has in the CATH hierarchy. Organism: the species of origin.

Nearest PDB structures. Structural nearest neighbors (via Foldseek easy-search vs the PDB). Reported per hit: target PDB id, E-value, and alignment TM-score. A TM-score above ~0.5 is the conventional threshold for 'same fold'.

Predicted aligned error. Predicted aligned error is AlphaFold's pairwise confidence. Unlike pLDDT (per-residue), PAE is per-residue-pair and captures whether two parts of the structure are correctly placed relative to each other. Units are ångströms of expected positional error.

Solvent-accessible surface area. SASA measures how much of the protein is reachable by solvent. It is computed by rolling a water-sized probe over the atomic surface and summing the exposed area (Å²). Per-residue SASA distinguishes core (buried, low SASA) from surface (exposed, high SASA) residues; total SASA is a whole-molecule size measure.

B-factor. Crystallographic B-factors measure how much each atom's electron density is smeared out, in Å². They rise in mobile loops and surface residues and fall in the buried interior. In AlphaFold models this column is repurposed to hold pLDDT instead.

pLDDT. For AlphaFold models, the B-factor field carries pLDDT — the model's own estimate of local accuracy on a 0–100 scale. Regions with pLDDT<50 should be treated as essentially unmodeled; they often correspond to intrinsically disordered segments.

Backbone torsions (φ/ψ). φ (phi) and ψ (psi) are the two rotatable backbone dihedrals per residue: φ is the C(i-1)–N–Cα–C torsion, ψ is the N–Cα–C–N(i+1) torsion, both in degrees on (−180°, 180°]. α-helical residues cluster near (−60°, −45°); β-strand residues near (−120°, +130°). A Ramachandran plot is simply a scatter of (φ, ψ) for every residue.

Radius of gyration, Cα contacts, bounding box. Radius of gyration (Rg) is the root-mean-square distance of Cα atoms from their centroid — a single number for overall size and compactness. A globular domain of N residues has Rg ≈ 2.2·N^0.38 Å; an extended or disordered chain has a much larger Rg. The Cα contact count is the number of residue pairs whose Cα atoms are within 8 Å and are more than four positions apart in sequence — a standard proxy for tertiary packing density. The bounding box is the smallest axis-aligned box enclosing all Cα atoms.

Secondary structure (3-state, P-SEA). Three-state secondary structure (P-SEA) collapses the eight DSSP classes into helix (a), strand (b), and coil (c). P-SEA assigns these from Cα geometry alone — distances and angles — without requiring backbone oxygens, so it works on any Cα trace.

Secondary structure (8-state, DSSP). Secondary structure is the local, repeating backbone conformation. DSSP classifies it into eight states by reading the hydrogen-bond network: three helix types (H, G, I), two β types (E, B), two non-regular types (T, S), and unstructured coil (-).

Foldseek 3Di. The Foldseek 3Di string encodes local tertiary geometry as a 20-letter alphabet — one character per residue — derived from the relative positions of nearby Cα atoms. Unlike the amino-acid sequence, 3Di is a direct function of the 3D structure, so two proteins with the same fold have similar 3Di strings even at low sequence identity.

mmCIF coordinates. Structure coordinates are given as an mmCIF _atom_site loop: one row per atom with element, residue name, chain id, sequence number, and x/y/z position in Å. Only the four main-chain atoms per residue are included here; side chains are omitted to keep the record compact.

Sequence. This is the polypeptide sequence — one letter per residue, N-terminus first. Length ranges from a few dozen residues for small domains to over a thousand for large multi-domain proteins.